Protein AF-A0A7Y3RNY9-F1 (afdb_monomer_lite)

Sequence (343 aa):
MSTFWEVREAIAECISQFRFVEAELSAKTRSRLFGALDALRDANSAVRAYPDAITNAPSSGVLACYGFLQALYVMQDAVKCLSESLGVKFDPHANPDTAILRSARNVSVGHPALSFRHVDGRKHDASGIILHDSITEEGFAVYVYSQVDGGQFDVSYETSIDNSERVLGYQLLRLYRELIRREKSHANRLIALDLRGKFEKGAGYLCEKLFCDLRDGSRTVQARLHLKMIREQIGGMVELSGKALKGALQRTEAISVIKATRQIEKMLMTPECQEIFWVACVGLRQEFKALVEHCVCIDRSARNFLSSDWARNRAKRRAFKELQTRPVVEIVTGVLRSDYHRA

Foldseek 3Di:
DALLVVLLVLQVVLCVPFQCNVQPADPVLSVLLVVLSVLLVVLLVLLVCLLVVCVVCVVCQQVSQLSNLVSLLSNQVSLVSLCVSLVHDDDLCVDPLSVLSVLLNCQAVHDQAPRWDQDPNDTWRKHWHWDSVQGDSQWTKIWMDTPPDTDIDTDGSVVSSVVSSLVSSVSSVVSSVSSLVSSLVLLVLLLVVPLLCLLVVFLVVLLVQLVVLLVPLVSLVVNLVSLVSNLVSLVVVCVSCCNRRVPQQPPVLSVQLNVLSVVLNVVSVDPPCSPVNVVSSVVSVVSSVVSSVSSVVSNVVSVCSVVVPPPPVPVSVVSVVVSVPPPPVVVVVVVVVVVVPPD

Radius of gyration: 30.27 Å; chains: 1; bounding box: 65×53×85 Å

Structure (mmCIF, N/CA/C/O backbone):
data_AF-A0A7Y3RNY9-F1
#
_entry.id   AF-A0A7Y3RNY9-F1
#
loop_
_atom_site.group_PDB
_atom_site.id
_atom_site.type_symbol
_atom_site.label_atom_id
_atom_site.label_alt_id
_atom_site.label_comp_id
_atom_site.label_asym_id
_atom_site.label_entity_id
_atom_site.label_seq_id
_atom_site.pdbx_PDB_ins_code
_atom_site.Cartn_x
_atom_site.Cartn_y
_atom_site.Cartn_z
_atom_site.occupancy
_atom_site.B_iso_or_equiv
_atom_site.auth_seq_id
_atom_site.auth_comp_id
_atom_site.auth_asym_id
_atom_site.auth_atom_id
_atom_site.pdbx_PDB_model_num
ATOM 1 N N . MET A 1 1 ? -7.587 4.780 -21.351 1.00 45.66 1 MET A N 1
ATOM 2 C CA . MET A 1 1 ? -6.635 4.851 -20.219 1.00 45.66 1 MET A CA 1
ATOM 3 C C . MET A 1 1 ? -6.260 3.433 -19.832 1.00 45.66 1 MET A C 1
ATOM 5 O O . MET A 1 1 ? -7.130 2.573 -19.905 1.00 45.66 1 MET A O 1
ATOM 9 N N . SER A 1 2 ? -4.988 3.158 -19.531 1.00 59.56 2 SER A N 1
ATOM 10 C CA . SER A 1 2 ? -4.537 1.788 -19.269 1.00 59.56 2 SER A CA 1
ATOM 11 C C . SER A 1 2 ? -5.102 1.261 -17.948 1.00 59.56 2 SER A C 1
ATOM 13 O O . SER A 1 2 ? -5.217 1.976 -16.951 1.00 59.56 2 SER A O 1
ATOM 15 N N . THR A 1 3 ? -5.439 -0.024 -17.936 1.00 76.31 3 THR A N 1
ATOM 16 C CA . THR A 1 3 ? -5.945 -0.758 -16.768 1.00 76.31 3 THR A CA 1
ATOM 17 C C . THR A 1 3 ? -4.971 -0.738 -15.583 1.00 76.31 3 THR A C 1
ATOM 19 O O . THR A 1 3 ? -5.381 -0.932 -14.443 1.00 76.31 3 THR A O 1
ATOM 22 N N . PHE A 1 4 ? -3.683 -0.480 -15.829 1.00 85.62 4 PHE A N 1
ATOM 23 C CA . PHE A 1 4 ? -2.669 -0.259 -14.798 1.00 85.62 4 PHE A CA 1
ATOM 24 C C . PHE A 1 4 ? -3.029 0.924 -13.885 1.00 85.62 4 PHE A C 1
ATOM 26 O O . PHE A 1 4 ? -3.018 0.793 -12.658 1.00 85.62 4 PHE A O 1
ATOM 33 N N . TRP A 1 5 ? -3.410 2.057 -14.482 1.00 86.88 5 TRP A N 1
ATOM 34 C CA . TRP A 1 5 ? -3.674 3.289 -13.743 1.00 86.88 5 TRP A CA 1
ATOM 35 C C . TRP A 1 5 ? -4.925 3.188 -12.875 1.00 86.88 5 TRP A C 1
ATOM 37 O O . TRP A 1 5 ? -4.913 3.537 -11.697 1.00 86.88 5 TRP A O 1
ATOM 47 N N . GLU A 1 6 ? -5.993 2.621 -13.429 1.00 84.44 6 GLU A N 1
ATOM 48 C CA . GLU A 1 6 ? -7.247 2.420 -12.703 1.00 84.44 6 GLU A CA 1
ATOM 49 C C . GLU A 1 6 ? -7.054 1.547 -11.456 1.00 84.44 6 GLU A C 1
ATOM 51 O O . GLU A 1 6 ? -7.664 1.791 -10.411 1.00 84.44 6 GLU A O 1
ATOM 56 N N . VAL A 1 7 ? -6.179 0.541 -11.544 1.00 86.56 7 VAL A N 1
ATOM 57 C CA . VAL A 1 7 ? -5.854 -0.330 -10.411 1.00 86.56 7 VAL A CA 1
ATOM 58 C C . VAL A 1 7 ? -4.992 0.405 -9.384 1.00 86.56 7 VAL A C 1
ATOM 60 O O . VAL A 1 7 ? -5.259 0.269 -8.189 1.00 86.56 7 VAL A O 1
ATOM 63 N N . ARG A 1 8 ? -4.009 1.213 -9.807 1.00 93.50 8 ARG A N 1
ATOM 64 C CA . ARG A 1 8 ? -3.224 2.060 -8.888 1.00 93.50 8 ARG A CA 1
ATOM 65 C C . ARG A 1 8 ? -4.131 3.004 -8.105 1.00 93.50 8 ARG A C 1
ATOM 67 O O . ARG A 1 8 ? -4.035 3.042 -6.879 1.00 93.50 8 ARG A O 1
ATOM 74 N N . GLU A 1 9 ? -5.027 3.721 -8.783 1.00 88.81 9 GLU A N 1
ATOM 75 C CA . GLU A 1 9 ? -5.971 4.640 -8.133 1.00 88.81 9 GLU A CA 1
ATOM 76 C C . GLU A 1 9 ? -6.907 3.900 -7.178 1.00 88.81 9 GLU A C 1
ATOM 78 O O . GLU A 1 9 ? -7.114 4.329 -6.045 1.00 88.81 9 GLU A O 1
ATOM 83 N N . ALA A 1 10 ? -7.406 2.728 -7.578 1.00 86.25 10 ALA A N 1
ATOM 84 C CA . ALA A 1 10 ? -8.223 1.901 -6.699 1.00 86.25 10 ALA A CA 1
ATOM 85 C C . ALA A 1 10 ? -7.471 1.463 -5.431 1.00 86.25 10 ALA A C 1
ATOM 87 O O . ALA A 1 10 ? -8.077 1.385 -4.363 1.00 86.25 10 ALA A O 1
ATOM 88 N N . ILE A 1 11 ? -6.173 1.171 -5.529 1.00 91.31 11 ILE A N 1
ATOM 89 C CA . ILE A 1 11 ? -5.328 0.844 -4.374 1.00 91.31 11 ILE A CA 1
ATOM 90 C C . ILE A 1 11 ? -5.130 2.069 -3.481 1.00 91.31 11 ILE A C 1
ATOM 92 O O . ILE A 1 11 ? -5.268 1.941 -2.266 1.00 91.31 11 ILE A O 1
ATOM 96 N N . ALA A 1 12 ? -4.841 3.238 -4.058 1.00 91.50 12 ALA A N 1
ATOM 97 C CA . ALA A 1 12 ? -4.674 4.482 -3.307 1.00 91.50 12 ALA A CA 1
ATOM 98 C C . ALA A 1 12 ? -5.952 4.857 -2.537 1.00 91.50 12 ALA A C 1
ATOM 100 O O . ALA A 1 12 ? -5.896 5.175 -1.348 1.00 91.50 12 ALA A O 1
ATOM 101 N N . GLU A 1 13 ? -7.110 4.729 -3.187 1.00 85.25 13 GLU A N 1
ATOM 102 C CA . GLU A 1 13 ? -8.429 4.903 -2.577 1.00 85.25 13 GLU A CA 1
ATOM 103 C C . GLU A 1 13 ? -8.666 3.901 -1.436 1.00 85.25 13 GLU A C 1
ATOM 105 O O . GLU A 1 13 ? -9.090 4.279 -0.347 1.00 85.25 13 GLU A O 1
ATOM 110 N N . CYS A 1 14 ? -8.340 2.621 -1.640 1.00 86.31 14 CYS A N 1
ATOM 111 C CA . CYS A 1 14 ? -8.473 1.619 -0.581 1.00 86.31 14 CYS A CA 1
ATOM 112 C C . CYS A 1 14 ? -7.565 1.929 0.608 1.00 86.31 14 CYS A C 1
ATOM 114 O O . CYS A 1 14 ? -8.001 1.834 1.748 1.00 86.31 14 CYS A O 1
ATOM 116 N N . ILE A 1 15 ? -6.309 2.306 0.365 1.00 89.12 15 ILE A N 1
ATOM 117 C CA . ILE A 1 15 ? -5.349 2.574 1.439 1.00 89.12 15 ILE A CA 1
ATOM 118 C C . ILE A 1 15 ? -5.775 3.780 2.284 1.00 89.12 15 ILE A C 1
ATOM 120 O O . ILE A 1 15 ? -5.576 3.757 3.496 1.00 89.12 15 ILE A O 1
ATOM 124 N N . SER A 1 16 ? -6.388 4.801 1.680 1.00 81.94 16 SER A N 1
ATOM 125 C CA . SER A 1 16 ? -6.877 5.970 2.419 1.00 81.94 16 SER A CA 1
ATOM 126 C C . SER A 1 16 ? -8.178 5.712 3.187 1.00 81.94 16 SER A C 1
ATOM 128 O O . SER A 1 16 ? -8.416 6.363 4.202 1.00 81.94 16 SER A O 1
ATOM 130 N N . GLN A 1 17 ? -9.010 4.767 2.737 1.00 79.06 17 GLN A N 1
ATOM 131 C CA . GLN A 1 17 ? -10.334 4.516 3.322 1.00 79.06 17 GLN A CA 1
ATOM 132 C C . GLN A 1 17 ? -10.403 3.288 4.244 1.00 79.06 17 GLN A C 1
ATOM 134 O O . GLN A 1 17 ? -11.277 3.222 5.111 1.00 79.06 17 GLN A O 1
ATOM 139 N N . PHE A 1 18 ? -9.543 2.285 4.052 1.00 82.25 18 PHE A N 1
ATOM 140 C CA . PHE A 1 18 ? -9.652 1.007 4.758 1.00 82.25 18 PHE A CA 1
ATOM 141 C C . PHE A 1 18 ? -9.209 1.118 6.207 1.00 82.25 18 PHE A C 1
ATOM 143 O O . PHE A 1 18 ? -8.114 1.578 6.531 1.00 82.25 18 PHE A O 1
ATOM 150 N N . ARG A 1 19 ? -10.066 0.627 7.101 1.00 80.12 19 ARG A N 1
ATOM 151 C CA . ARG A 1 19 ? -9.884 0.773 8.546 1.00 80.12 19 ARG A CA 1
ATOM 152 C C . ARG A 1 19 ? -8.718 -0.061 9.044 1.00 80.12 19 ARG A C 1
ATOM 154 O O . ARG A 1 19 ? -7.999 0.377 9.944 1.00 80.12 19 ARG A O 1
ATOM 161 N N . PHE A 1 20 ? -8.487 -1.224 8.430 1.00 86.00 20 PHE A N 1
ATOM 162 C CA . PHE A 1 20 ? -7.371 -2.079 8.817 1.00 86.00 20 PHE A CA 1
ATOM 163 C C . PHE A 1 20 ? -6.016 -1.383 8.605 1.00 86.00 20 PHE A C 1
ATOM 165 O O . PHE A 1 20 ? -5.071 -1.669 9.339 1.00 86.00 20 PHE A O 1
ATOM 172 N N . VAL A 1 21 ? -5.902 -0.466 7.634 1.00 86.69 21 VAL A N 1
ATOM 173 C CA . VAL A 1 21 ? -4.645 0.241 7.346 1.00 86.69 21 VAL A CA 1
ATOM 174 C C . VAL A 1 21 ? -4.214 1.054 8.561 1.00 86.69 21 VAL A C 1
ATOM 176 O O . VAL A 1 21 ? -3.073 0.933 8.997 1.00 86.69 21 VAL A O 1
ATOM 179 N N . GLU A 1 22 ? -5.130 1.816 9.157 1.00 83.69 22 GLU A N 1
ATOM 180 C CA . GLU A 1 22 ? -4.845 2.592 10.366 1.00 83.69 22 GLU A CA 1
ATOM 181 C C . GLU A 1 22 ? -4.724 1.705 11.609 1.00 83.69 22 GLU A C 1
ATOM 183 O O . GLU A 1 22 ? -3.861 1.916 12.462 1.00 83.69 22 GLU A O 1
ATOM 188 N N . ALA A 1 23 ? -5.600 0.705 11.722 1.00 79.62 23 ALA A N 1
ATOM 189 C CA . ALA A 1 23 ? -5.718 -0.097 12.931 1.00 79.62 23 ALA A CA 1
ATOM 190 C C . ALA A 1 23 ? -4.594 -1.133 13.093 1.00 79.62 23 ALA A C 1
ATOM 192 O O . ALA A 1 23 ? -4.194 -1.421 14.223 1.00 79.62 23 ALA A O 1
ATOM 193 N N . GLU A 1 24 ? -4.101 -1.711 11.996 1.00 85.50 24 GLU A N 1
ATOM 194 C CA . GLU A 1 24 ? -3.233 -2.895 12.029 1.00 85.50 24 GLU A CA 1
ATOM 195 C C . GLU A 1 24 ? -1.839 -2.649 11.449 1.00 85.50 24 GLU A C 1
ATOM 197 O O . GLU A 1 24 ? -0.893 -3.339 11.837 1.00 85.50 24 GLU A O 1
ATOM 202 N N . LEU A 1 25 ? -1.665 -1.672 10.552 1.00 89.31 25 LEU A N 1
ATOM 203 C CA . LEU A 1 25 ? -0.349 -1.397 9.977 1.00 89.31 25 LEU A CA 1
ATOM 204 C C . LEU A 1 25 ? 0.459 -0.425 10.840 1.00 89.31 25 LEU A C 1
ATOM 206 O O . LEU A 1 25 ? -0.027 0.590 11.343 1.00 89.31 25 LEU A O 1
ATOM 210 N N . SER A 1 26 ? 1.754 -0.716 10.974 1.00 91.44 26 SER A N 1
ATOM 211 C CA . SER A 1 26 ? 2.687 0.193 11.643 1.00 91.44 26 SER A CA 1
ATOM 212 C C . SER A 1 26 ? 2.785 1.526 10.891 1.00 91.44 26 SER A C 1
ATOM 214 O O . SER A 1 26 ? 2.624 1.567 9.670 1.00 91.44 26 SER A O 1
ATOM 216 N N . ALA A 1 27 ? 3.116 2.615 11.596 1.00 89.69 27 ALA A N 1
ATOM 217 C CA . ALA A 1 27 ? 3.355 3.916 10.962 1.00 89.69 27 ALA A CA 1
ATOM 218 C C . ALA A 1 27 ? 4.410 3.818 9.844 1.00 89.69 27 ALA A C 1
ATOM 220 O O . ALA A 1 27 ? 4.183 4.296 8.738 1.00 89.69 27 ALA A O 1
ATOM 221 N N . LYS A 1 28 ? 5.505 3.081 10.087 1.00 94.75 28 LYS A N 1
ATOM 222 C CA . LYS A 1 28 ? 6.548 2.802 9.086 1.00 94.75 28 LYS A CA 1
ATOM 223 C C . LYS A 1 28 ? 5.989 2.114 7.836 1.00 94.75 28 LYS A C 1
ATOM 225 O O . LYS A 1 28 ? 6.335 2.497 6.722 1.00 94.75 28 LYS A O 1
ATOM 230 N N . THR A 1 29 ? 5.143 1.097 8.006 1.00 95.19 29 THR A N 1
ATOM 231 C CA . THR A 1 29 ? 4.508 0.385 6.884 1.00 95.19 29 THR A CA 1
ATOM 232 C C . THR A 1 29 ? 3.572 1.308 6.106 1.00 95.19 29 THR A C 1
ATOM 234 O O . THR A 1 29 ? 3.607 1.305 4.881 1.00 95.19 29 THR A O 1
ATOM 237 N N . ARG A 1 30 ? 2.781 2.139 6.794 1.00 94.44 30 ARG A N 1
ATOM 238 C CA . ARG A 1 30 ? 1.898 3.119 6.144 1.00 94.44 30 ARG A CA 1
ATOM 239 C C . ARG A 1 30 ? 2.684 4.135 5.320 1.00 94.44 30 ARG A C 1
ATOM 241 O O . ARG A 1 30 ? 2.388 4.301 4.143 1.00 94.44 30 ARG A O 1
ATOM 248 N N . SER A 1 31 ? 3.728 4.745 5.887 1.00 95.19 31 SER A N 1
ATOM 249 C CA . SER A 1 31 ? 4.585 5.689 5.153 1.00 95.19 31 SER A CA 1
ATOM 250 C C . SER A 1 31 ? 5.205 5.057 3.906 1.00 95.19 31 SER A C 1
ATOM 252 O O . SER A 1 31 ? 5.265 5.699 2.863 1.00 95.19 31 SER A O 1
ATOM 254 N N . ARG A 1 32 ? 5.611 3.782 3.986 1.00 96.62 32 ARG A N 1
ATOM 255 C CA . ARG A 1 32 ? 6.102 3.026 2.825 1.00 96.62 32 ARG A CA 1
ATOM 256 C C . ARG A 1 32 ? 5.038 2.838 1.747 1.00 96.62 32 ARG A C 1
ATOM 258 O O . ARG A 1 32 ? 5.357 3.010 0.578 1.00 96.62 32 ARG A O 1
ATOM 265 N N . LEU A 1 33 ? 3.800 2.514 2.124 1.00 96.19 33 LEU A N 1
ATOM 266 C CA . LEU A 1 33 ? 2.696 2.362 1.174 1.00 96.19 33 LEU A CA 1
ATOM 267 C C . LEU A 1 33 ? 2.398 3.668 0.429 1.00 96.19 33 LEU A C 1
ATOM 269 O O . LEU A 1 33 ? 2.340 3.659 -0.799 1.00 96.19 33 LEU A O 1
ATOM 273 N N . PHE A 1 34 ? 2.252 4.781 1.156 1.00 95.75 34 PHE A N 1
ATOM 274 C CA . PHE A 1 34 ? 1.992 6.089 0.547 1.00 95.75 34 PHE A CA 1
ATOM 275 C C . PHE A 1 34 ? 3.156 6.541 -0.338 1.00 95.75 34 PHE A C 1
ATOM 277 O O . PHE A 1 34 ? 2.952 6.821 -1.515 1.00 95.75 34 PHE A O 1
ATOM 284 N N . GLY A 1 35 ? 4.387 6.493 0.182 1.00 97.31 35 GLY A N 1
ATOM 285 C CA . GLY A 1 35 ? 5.570 6.888 -0.584 1.00 97.31 35 GLY A CA 1
ATOM 286 C C . GLY A 1 35 ? 5.779 6.045 -1.844 1.00 97.31 35 GLY A C 1
ATOM 287 O O . GLY A 1 35 ? 6.139 6.580 -2.887 1.00 97.31 35 GLY A O 1
ATOM 288 N N . ALA A 1 36 ? 5.503 4.739 -1.791 1.00 98.06 36 ALA A N 1
ATOM 289 C CA . ALA A 1 36 ? 5.585 3.883 -2.971 1.00 98.06 36 ALA A CA 1
ATOM 290 C C . ALA A 1 36 ? 4.483 4.192 -3.998 1.00 98.06 36 ALA A C 1
ATOM 292 O O . ALA A 1 36 ? 4.750 4.180 -5.196 1.00 98.06 36 ALA A O 1
ATOM 293 N N . LEU A 1 37 ? 3.258 4.497 -3.561 1.00 97.00 37 LEU A N 1
ATOM 294 C CA . LEU A 1 37 ? 2.189 4.911 -4.470 1.00 97.00 37 LEU A CA 1
ATOM 295 C C . LEU A 1 37 ? 2.501 6.233 -5.173 1.00 97.00 37 LEU A C 1
ATOM 297 O O . LEU A 1 37 ? 2.172 6.366 -6.354 1.00 97.00 37 LEU A O 1
ATOM 301 N N . ASP A 1 38 ? 3.082 7.199 -4.466 1.00 97.25 38 ASP A N 1
ATOM 302 C CA . ASP A 1 38 ? 3.469 8.491 -5.036 1.00 97.25 38 ASP A CA 1
ATOM 303 C C . ASP A 1 38 ? 4.637 8.328 -6.009 1.00 97.25 38 ASP A C 1
ATOM 305 O O . ASP A 1 38 ? 4.522 8.731 -7.163 1.00 97.25 38 ASP A O 1
ATOM 309 N N . ALA A 1 39 ? 5.688 7.603 -5.610 1.00 98.00 39 ALA A N 1
ATOM 310 C CA . ALA A 1 39 ? 6.809 7.287 -6.494 1.00 98.00 39 ALA A CA 1
ATOM 311 C C . ALA A 1 39 ? 6.351 6.576 -7.778 1.00 98.00 39 ALA A C 1
ATOM 313 O O . ALA A 1 39 ? 6.837 6.885 -8.863 1.00 98.00 39 ALA A O 1
ATOM 314 N N . LEU A 1 40 ? 5.387 5.653 -7.674 1.00 97.19 40 LEU A N 1
ATOM 315 C CA . LEU A 1 40 ? 4.824 4.962 -8.831 1.00 97.19 40 LEU A CA 1
ATOM 316 C C . LEU A 1 40 ? 4.076 5.915 -9.772 1.00 97.19 40 LEU A C 1
ATOM 318 O O . LEU A 1 40 ? 4.208 5.784 -10.986 1.00 97.19 40 LEU A O 1
ATOM 322 N N . ARG A 1 41 ? 3.300 6.865 -9.229 1.00 96.12 41 ARG A N 1
ATOM 323 C CA . ARG A 1 41 ? 2.607 7.887 -10.029 1.00 96.12 41 ARG A CA 1
ATOM 324 C C . ARG A 1 41 ? 3.610 8.772 -10.754 1.00 96.12 41 ARG A C 1
ATOM 326 O O . ARG A 1 41 ? 3.490 8.956 -11.963 1.00 96.12 41 ARG A O 1
ATOM 333 N N . ASP A 1 42 ? 4.571 9.311 -10.017 1.00 96.50 42 ASP A N 1
ATOM 334 C CA . ASP A 1 42 ? 5.487 10.321 -10.535 1.00 96.50 42 ASP A CA 1
ATOM 335 C C . ASP A 1 42 ? 6.421 9.703 -11.587 1.00 96.50 42 ASP A C 1
ATOM 337 O O . ASP A 1 42 ? 6.600 10.262 -12.669 1.00 96.50 42 ASP A O 1
ATOM 341 N N . ALA A 1 43 ? 6.918 8.485 -11.340 1.00 96.69 43 ALA A N 1
ATOM 342 C CA . ALA A 1 43 ? 7.717 7.744 -12.312 1.00 96.69 43 ALA A CA 1
ATOM 343 C C . ALA A 1 43 ? 6.914 7.358 -13.565 1.00 96.69 43 ALA A C 1
ATOM 345 O O . ALA A 1 43 ? 7.427 7.474 -14.675 1.00 96.69 43 ALA A O 1
ATOM 346 N N . ASN A 1 44 ? 5.644 6.961 -13.416 1.00 94.75 44 ASN A N 1
ATOM 347 C CA . ASN A 1 44 ? 4.777 6.673 -14.561 1.00 94.75 44 ASN A CA 1
ATOM 348 C C . ASN A 1 44 ? 4.514 7.924 -15.418 1.00 94.75 44 ASN A C 1
ATOM 350 O O . ASN A 1 44 ? 4.507 7.862 -16.646 1.00 94.75 44 ASN A O 1
ATOM 354 N N . SER A 1 45 ? 4.309 9.074 -14.771 1.00 93.56 45 SER A N 1
ATOM 355 C CA . SER A 1 45 ? 4.185 10.358 -15.463 1.00 93.56 45 SER A CA 1
ATOM 356 C C . SER A 1 45 ? 5.463 10.689 -16.235 1.00 93.56 45 SER A C 1
ATOM 358 O O . SER A 1 45 ? 5.389 11.110 -17.387 1.00 93.56 45 SER A O 1
ATOM 360 N N . ALA A 1 46 ? 6.630 10.452 -15.628 1.00 93.44 46 ALA A N 1
ATOM 361 C CA . ALA A 1 46 ? 7.923 10.703 -16.255 1.00 93.44 46 ALA A CA 1
ATOM 362 C C . ALA A 1 46 ? 8.170 9.823 -17.493 1.00 93.44 46 ALA A C 1
ATOM 364 O O . ALA A 1 46 ? 8.584 10.350 -18.522 1.00 93.44 46 ALA A O 1
ATOM 365 N N . VAL A 1 47 ? 7.879 8.513 -17.445 1.00 93.56 47 VAL A N 1
ATOM 366 C CA . VAL A 1 47 ? 8.071 7.637 -18.624 1.00 93.56 47 VAL A CA 1
ATOM 367 C C . VAL A 1 47 ? 7.130 7.991 -19.774 1.00 93.56 47 VAL A C 1
ATOM 369 O O . VAL A 1 47 ? 7.512 7.855 -20.928 1.00 93.56 47 VAL A O 1
ATOM 372 N N . ARG A 1 48 ? 5.913 8.471 -19.484 1.00 91.25 48 ARG A N 1
ATOM 373 C CA . ARG A 1 48 ? 4.930 8.831 -20.519 1.00 91.25 48 ARG A CA 1
ATOM 374 C C . ARG A 1 48 ? 5.188 10.189 -21.162 1.00 91.25 48 ARG A C 1
ATOM 376 O O . ARG A 1 48 ? 4.851 10.356 -22.324 1.00 91.25 48 ARG A O 1
ATOM 383 N N . ALA A 1 49 ? 5.798 11.126 -20.439 1.00 89.88 49 ALA A N 1
ATOM 384 C CA . ALA A 1 49 ? 6.231 12.414 -20.991 1.00 89.88 49 ALA A CA 1
ATOM 385 C C . ALA A 1 49 ? 7.493 12.298 -21.865 1.00 89.88 49 ALA A C 1
ATOM 387 O O . ALA A 1 49 ? 7.949 13.276 -22.452 1.00 89.88 49 ALA A O 1
ATOM 388 N N . TYR A 1 50 ? 8.092 11.109 -21.907 1.00 85.25 50 TYR A N 1
ATOM 389 C CA . TYR A 1 50 ? 9.400 10.901 -22.490 1.00 85.25 50 TYR A CA 1
ATOM 390 C C . TYR A 1 50 ? 9.474 11.102 -24.015 1.00 85.25 50 TYR A C 1
ATOM 392 O O . TYR A 1 50 ? 10.390 11.803 -24.450 1.00 85.25 50 TYR A O 1
ATOM 400 N N . PRO A 1 51 ? 8.547 10.556 -24.832 1.00 80.50 51 PRO A N 1
ATOM 401 C CA . PRO A 1 51 ? 8.587 10.756 -26.283 1.00 80.50 51 PRO A CA 1
ATOM 402 C C . PRO A 1 51 ? 8.561 12.241 -26.665 1.00 80.50 51 PRO A C 1
ATOM 404 O O . PRO A 1 51 ? 9.321 12.681 -27.516 1.00 80.50 51 PRO A O 1
ATOM 407 N N . ASP A 1 52 ? 7.789 13.058 -25.947 1.00 82.56 52 ASP A N 1
ATOM 408 C CA . ASP A 1 52 ? 7.752 14.502 -26.191 1.00 82.56 52 ASP A CA 1
ATOM 409 C C . ASP A 1 52 ? 9.066 15.193 -25.782 1.00 82.56 52 ASP A C 1
ATOM 411 O O . ASP A 1 52 ? 9.487 16.180 -26.391 1.00 82.56 52 ASP A O 1
ATOM 415 N N . ALA A 1 53 ? 9.738 14.698 -24.740 1.00 80.06 53 ALA A N 1
ATOM 416 C CA . ALA A 1 53 ? 10.980 15.284 -24.244 1.00 80.06 53 ALA A CA 1
ATOM 417 C C . ALA A 1 53 ? 12.154 15.096 -25.221 1.00 80.06 53 ALA A C 1
ATOM 419 O O . ALA A 1 53 ? 12.968 16.013 -25.362 1.00 80.06 53 ALA A O 1
ATOM 420 N N . ILE A 1 54 ? 12.238 13.947 -25.910 1.00 81.56 54 ILE A N 1
ATOM 421 C CA . ILE A 1 54 ? 13.326 13.676 -26.864 1.00 81.56 54 ILE A CA 1
ATOM 422 C C . ILE A 1 54 ? 13.220 14.566 -28.110 1.00 81.56 54 ILE A C 1
ATOM 424 O O . ILE A 1 54 ? 14.225 15.131 -28.542 1.00 81.56 54 ILE A O 1
ATOM 428 N N . THR A 1 55 ? 12.004 14.770 -28.627 1.00 77.62 55 THR A N 1
ATOM 429 C CA . THR A 1 55 ? 11.747 15.603 -29.811 1.00 77.62 55 THR A CA 1
ATOM 430 C C . THR A 1 55 ? 12.037 17.084 -29.540 1.00 77.62 55 THR A C 1
ATOM 432 O O . THR A 1 55 ? 12.583 17.782 -30.393 1.00 77.62 55 THR A O 1
ATOM 435 N N . ASN A 1 56 ? 11.724 17.578 -28.337 1.00 78.06 56 ASN A N 1
ATOM 436 C CA . ASN A 1 56 ? 11.851 19.002 -28.007 1.00 78.06 56 ASN A CA 1
ATOM 437 C C . ASN A 1 56 ? 13.262 19.437 -27.566 1.00 78.06 56 ASN A C 1
ATOM 439 O O . ASN A 1 56 ? 13.569 20.629 -27.607 1.00 78.06 56 ASN A O 1
ATOM 443 N N . ALA A 1 57 ? 14.125 18.511 -27.136 1.00 76.62 57 ALA A N 1
ATOM 444 C CA . ALA A 1 57 ? 15.481 18.829 -26.678 1.00 76.62 57 ALA A CA 1
ATOM 445 C C . ALA A 1 57 ? 16.520 17.775 -27.123 1.00 76.62 57 ALA A C 1
ATOM 447 O O . ALA A 1 57 ? 17.088 17.076 -26.276 1.00 76.62 57 ALA A O 1
ATOM 448 N N . PRO A 1 58 ? 16.847 17.688 -28.429 1.00 70.38 58 PRO A N 1
ATOM 449 C CA . PRO A 1 58 ? 17.698 16.623 -28.978 1.00 70.38 58 PRO A CA 1
ATOM 450 C C . PRO A 1 58 ? 19.094 16.552 -28.342 1.00 70.38 58 PRO A C 1
ATOM 452 O O . PRO A 1 58 ? 19.634 15.470 -28.120 1.00 70.38 58 PRO A O 1
ATOM 455 N N . SER A 1 59 ? 19.666 17.703 -27.967 1.00 74.06 59 SER A N 1
ATOM 456 C CA . SER A 1 59 ? 20.970 17.796 -27.290 1.00 74.06 59 SER A CA 1
ATOM 457 C C . SER A 1 59 ? 20.984 17.197 -25.877 1.00 74.06 59 SER A C 1
ATOM 459 O O . SER A 1 59 ? 22.053 16.988 -25.308 1.00 74.06 59 SER A O 1
ATOM 461 N N . SER A 1 60 ? 19.811 16.905 -25.308 1.00 80.00 60 SER A N 1
ATOM 462 C CA . SER A 1 60 ? 19.643 16.255 -24.003 1.00 80.00 60 SER A CA 1
ATOM 463 C C . SER A 1 60 ? 19.255 14.777 -24.122 1.00 80.00 60 SER A C 1
ATOM 465 O O . SER A 1 60 ? 18.929 14.155 -23.110 1.00 80.00 60 SER A O 1
ATOM 467 N N . GLY A 1 61 ? 19.309 14.194 -25.328 1.00 83.88 61 GLY A N 1
ATOM 468 C CA . GLY A 1 61 ? 18.783 12.856 -25.609 1.00 83.88 61 GLY A CA 1
ATOM 469 C C . GLY A 1 61 ? 19.360 11.748 -24.722 1.00 83.88 61 GLY A C 1
ATOM 470 O O . GLY A 1 61 ? 18.620 10.898 -24.235 1.00 83.88 61 GLY A O 1
ATOM 471 N N . VAL A 1 62 ? 20.664 11.780 -24.424 1.00 87.69 62 VAL A N 1
ATOM 472 C CA . VAL A 1 62 ? 21.303 10.773 -23.550 1.00 87.69 62 VAL A CA 1
ATOM 473 C C . VAL A 1 62 ? 20.816 10.890 -22.100 1.00 87.69 62 VAL A C 1
ATOM 475 O O . VAL A 1 62 ? 20.470 9.885 -21.478 1.00 87.69 62 VAL A O 1
ATOM 478 N N . LEU A 1 63 ? 20.754 12.114 -21.559 1.00 88.69 63 LEU A N 1
ATOM 479 C CA . LEU A 1 63 ? 20.245 12.367 -20.204 1.00 88.69 63 LEU A CA 1
ATOM 480 C C . LEU A 1 63 ? 18.790 11.921 -20.085 1.00 88.69 63 LEU A C 1
ATOM 482 O O . LEU A 1 63 ? 18.395 11.309 -19.091 1.00 88.69 63 LEU A O 1
ATOM 486 N N . ALA A 1 64 ? 18.012 12.209 -21.122 1.00 89.88 64 ALA A N 1
ATOM 487 C CA . ALA A 1 64 ? 16.653 11.752 -21.236 1.00 89.88 64 ALA A CA 1
ATOM 488 C C . ALA A 1 64 ? 16.628 10.202 -21.161 1.00 89.88 64 ALA A C 1
ATOM 490 O O . ALA A 1 64 ? 15.947 9.656 -20.289 1.00 89.88 64 ALA A O 1
ATOM 491 N N . CYS A 1 65 ? 17.437 9.479 -21.944 1.00 91.25 65 CYS A N 1
ATOM 492 C CA . CYS A 1 65 ? 17.379 8.011 -21.965 1.00 91.25 65 CYS A CA 1
ATOM 493 C C . CYS A 1 65 ? 17.720 7.406 -20.592 1.00 91.25 65 CYS A C 1
ATOM 495 O O . CYS A 1 65 ? 17.083 6.445 -20.147 1.00 91.25 65 CYS A O 1
ATOM 497 N N . TYR A 1 66 ? 18.661 8.016 -19.865 1.00 91.12 66 TYR A N 1
ATOM 498 C CA . TYR A 1 66 ? 18.937 7.662 -18.472 1.00 91.12 66 TYR A CA 1
ATOM 499 C C . TYR A 1 66 ? 17.737 7.902 -17.553 1.00 91.12 66 TYR A C 1
ATOM 501 O O . TYR A 1 66 ? 17.406 7.037 -16.739 1.00 91.12 66 TYR A O 1
ATOM 509 N N . GLY A 1 67 ? 17.059 9.042 -17.696 1.00 92.69 67 GLY A N 1
ATOM 510 C CA . GLY A 1 67 ? 15.828 9.353 -16.973 1.00 92.69 67 GLY A CA 1
ATOM 511 C C . GLY A 1 67 ? 14.712 8.340 -17.242 1.00 92.69 67 GLY A C 1
ATOM 512 O O . GLY A 1 67 ? 14.072 7.878 -16.298 1.00 92.69 67 GLY A O 1
ATOM 513 N N . PHE A 1 68 ? 14.532 7.926 -18.498 1.00 94.44 68 PHE A N 1
ATOM 514 C CA . PHE A 1 68 ? 13.553 6.912 -18.895 1.00 94.44 68 PHE A CA 1
ATOM 515 C C . PHE A 1 68 ? 13.803 5.566 -18.202 1.00 94.44 68 PHE A C 1
ATOM 517 O O . PHE A 1 68 ? 12.921 5.033 -17.522 1.00 94.44 68 PHE A O 1
ATOM 524 N N . LEU A 1 69 ? 15.031 5.044 -18.301 1.00 94.25 69 LEU A N 1
ATOM 525 C CA . LEU A 1 69 ? 15.426 3.795 -17.640 1.00 94.25 69 LEU A CA 1
ATOM 526 C C . LEU A 1 69 ? 15.296 3.889 -16.117 1.00 94.25 69 LEU A C 1
ATOM 528 O O . LEU A 1 69 ? 14.837 2.946 -15.466 1.00 94.25 69 LEU A O 1
ATOM 532 N N . GLN A 1 70 ? 15.676 5.030 -15.539 1.00 94.88 70 GLN A N 1
ATOM 533 C CA . GLN A 1 70 ? 15.553 5.272 -14.107 1.00 94.88 70 GLN A CA 1
ATOM 534 C C . GLN A 1 70 ? 14.087 5.289 -13.659 1.00 94.88 70 GLN A C 1
ATOM 536 O O . GLN A 1 70 ? 13.768 4.705 -12.624 1.00 94.88 70 GLN A O 1
ATOM 541 N N . ALA A 1 71 ? 13.189 5.913 -14.419 1.00 96.38 71 ALA A N 1
ATOM 542 C CA . ALA A 1 71 ? 11.773 5.976 -14.083 1.00 96.38 71 ALA A CA 1
ATOM 543 C C . ALA A 1 71 ? 11.106 4.590 -14.162 1.00 96.38 71 ALA A C 1
ATOM 545 O O . ALA A 1 71 ? 10.440 4.185 -13.208 1.00 96.38 71 ALA A O 1
ATOM 546 N N . LEU A 1 72 ? 11.382 3.795 -15.205 1.00 96.19 72 LEU A N 1
ATOM 547 C CA . LEU A 1 72 ? 10.928 2.397 -15.281 1.00 96.19 72 LEU A CA 1
ATOM 548 C C . LEU A 1 72 ? 11.424 1.567 -14.088 1.00 96.19 72 LEU A C 1
ATOM 550 O O . LEU A 1 72 ? 10.663 0.810 -13.482 1.00 96.19 72 LEU A O 1
ATOM 554 N N . TYR A 1 73 ? 12.690 1.736 -13.708 1.00 95.56 73 TYR A N 1
ATOM 555 C CA . TYR A 1 73 ? 13.267 1.070 -12.543 1.00 95.56 73 TYR A CA 1
ATOM 556 C C . TYR A 1 73 ? 12.554 1.471 -11.238 1.00 95.56 73 TYR A C 1
ATOM 558 O O . TYR A 1 73 ? 12.220 0.606 -10.424 1.00 95.56 73 TYR A O 1
ATOM 566 N N . VAL A 1 74 ? 12.263 2.764 -11.048 1.00 97.38 74 VAL A N 1
ATOM 567 C CA . VAL A 1 74 ? 11.523 3.273 -9.880 1.00 97.38 74 VAL A CA 1
ATOM 568 C C . VAL A 1 74 ? 10.103 2.710 -9.828 1.00 97.38 74 VAL A C 1
ATOM 570 O O . VAL A 1 74 ? 9.660 2.323 -8.747 1.00 97.38 74 VAL A O 1
ATOM 573 N N . MET A 1 75 ? 9.406 2.583 -10.963 1.00 97.44 75 MET A N 1
ATOM 574 C CA . MET A 1 75 ? 8.082 1.945 -11.001 1.00 97.44 75 MET A CA 1
ATOM 575 C C . MET A 1 75 ? 8.135 0.507 -10.458 1.00 97.44 75 MET A C 1
ATOM 577 O O . MET A 1 75 ? 7.287 0.107 -9.656 1.00 97.44 75 MET A O 1
ATOM 581 N N . GLN A 1 76 ? 9.153 -0.268 -10.844 1.00 97.31 76 GLN A N 1
ATOM 582 C CA . GLN A 1 76 ? 9.329 -1.642 -10.368 1.00 97.31 76 GLN A CA 1
ATOM 583 C C . GLN A 1 76 ? 9.624 -1.703 -8.861 1.00 97.31 76 GLN A C 1
ATOM 585 O O . GLN A 1 76 ? 9.006 -2.492 -8.140 1.00 97.31 76 GLN A O 1
ATOM 590 N N . ASP A 1 77 ? 10.534 -0.858 -8.371 1.00 97.50 77 ASP A N 1
ATOM 591 C CA . ASP A 1 77 ? 10.902 -0.804 -6.952 1.00 97.50 77 ASP A CA 1
ATOM 592 C C . ASP A 1 77 ? 9.734 -0.314 -6.079 1.00 97.50 77 ASP A C 1
ATOM 594 O O . ASP A 1 77 ? 9.521 -0.827 -4.977 1.00 97.50 77 ASP A O 1
ATOM 598 N N . ALA A 1 78 ? 8.914 0.610 -6.583 1.00 98.31 78 ALA A N 1
ATOM 599 C CA . ALA A 1 78 ? 7.694 1.047 -5.917 1.00 98.31 78 ALA A CA 1
ATOM 600 C C . ALA A 1 78 ? 6.698 -0.113 -5.745 1.00 98.31 78 ALA A C 1
ATOM 602 O O . ALA A 1 78 ? 6.223 -0.370 -4.636 1.00 98.31 78 ALA A O 1
ATOM 603 N N . VAL A 1 79 ? 6.432 -0.888 -6.801 1.00 98.06 79 VAL A N 1
ATOM 604 C CA . VAL A 1 79 ? 5.544 -2.064 -6.722 1.00 98.06 79 VAL A CA 1
ATOM 605 C C . VAL A 1 79 ? 6.122 -3.158 -5.821 1.00 98.06 79 VAL A C 1
ATOM 607 O O . VAL A 1 79 ? 5.371 -3.817 -5.091 1.00 98.06 79 VAL A O 1
ATOM 610 N N . LYS A 1 80 ? 7.448 -3.327 -5.796 1.00 97.88 80 LYS A N 1
ATOM 611 C CA . LYS A 1 80 ? 8.133 -4.205 -4.838 1.00 97.88 80 LYS A CA 1
ATOM 612 C C . LYS A 1 80 ? 7.936 -3.741 -3.400 1.00 97.88 80 LYS A C 1
ATOM 614 O O . LYS A 1 80 ? 7.523 -4.547 -2.571 1.00 97.88 80 LYS A O 1
ATOM 619 N N . CYS A 1 81 ? 8.114 -2.454 -3.118 1.00 98.00 81 CYS A N 1
ATOM 620 C CA . CYS A 1 81 ? 7.883 -1.880 -1.794 1.00 98.00 81 CYS A CA 1
ATOM 621 C C . CYS A 1 81 ? 6.425 -2.065 -1.330 1.00 98.00 81 CYS A C 1
ATOM 623 O O . CYS A 1 81 ? 6.184 -2.456 -0.183 1.00 98.00 81 CYS A O 1
ATOM 625 N N . LEU A 1 82 ? 5.445 -1.857 -2.222 1.00 97.81 82 LEU A N 1
ATOM 626 C CA . LEU A 1 82 ? 4.031 -2.149 -1.943 1.00 97.81 82 LEU A CA 1
ATOM 627 C C . LEU A 1 82 ? 3.818 -3.632 -1.615 1.00 97.81 82 LEU A C 1
ATOM 629 O O . LEU A 1 82 ? 3.127 -3.970 -0.653 1.00 97.81 82 LEU A O 1
ATOM 633 N N . SER A 1 83 ? 4.444 -4.511 -2.396 1.00 97.88 83 SER A N 1
ATOM 634 C CA . SER A 1 83 ? 4.352 -5.961 -2.235 1.00 97.88 83 SER A CA 1
ATOM 635 C C . SER A 1 83 ? 4.930 -6.431 -0.905 1.00 97.88 83 SER A C 1
ATOM 637 O O . SER A 1 83 ? 4.237 -7.111 -0.150 1.00 97.88 83 SER A O 1
ATOM 639 N N . GLU A 1 84 ? 6.129 -5.983 -0.546 1.00 97.25 84 GLU A N 1
ATOM 640 C CA . GLU A 1 84 ? 6.756 -6.268 0.747 1.00 97.25 84 GLU A CA 1
ATOM 641 C C . GLU A 1 84 ? 5.931 -5.724 1.920 1.00 97.25 84 GLU A C 1
ATOM 643 O O . GLU A 1 84 ? 5.712 -6.428 2.906 1.00 97.25 84 GLU A O 1
ATOM 648 N N . SER A 1 85 ? 5.404 -4.501 1.798 1.00 96.50 85 SER A N 1
ATOM 649 C CA . SER A 1 85 ? 4.583 -3.863 2.839 1.00 96.50 85 SER A CA 1
ATOM 650 C C . SER A 1 85 ? 3.283 -4.623 3.116 1.00 96.50 85 SER A C 1
ATOM 652 O O . SER A 1 85 ? 2.788 -4.620 4.246 1.00 96.50 85 SER A O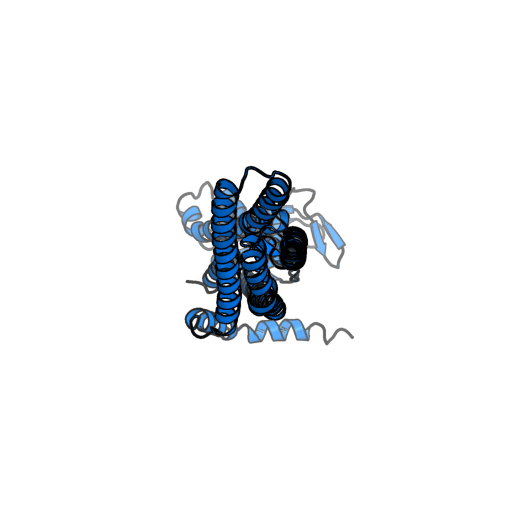 1
ATOM 654 N N . LEU A 1 86 ? 2.744 -5.307 2.104 1.00 95.31 86 LEU A N 1
ATOM 655 C CA . LEU A 1 86 ? 1.565 -6.163 2.214 1.00 95.31 86 LEU A CA 1
ATOM 656 C C . LEU A 1 86 ? 1.915 -7.654 2.313 1.00 95.31 86 LEU A C 1
ATOM 658 O O . LEU A 1 86 ? 1.006 -8.476 2.334 1.00 95.31 86 LEU A O 1
ATOM 662 N N . GLY A 1 87 ? 3.188 -8.044 2.414 1.00 95.75 87 GLY A N 1
ATOM 663 C CA . GLY A 1 87 ? 3.591 -9.454 2.487 1.00 95.75 87 GLY A CA 1
ATOM 664 C C . GLY A 1 87 ? 3.191 -10.289 1.262 1.00 95.75 87 GLY A C 1
ATOM 665 O O . GLY A 1 87 ? 3.009 -11.501 1.369 1.00 95.75 87 GLY A O 1
ATOM 666 N N . VAL A 1 88 ? 3.022 -9.656 0.102 1.00 96.44 88 VAL A N 1
ATOM 667 C CA . VAL A 1 88 ? 2.764 -10.324 -1.176 1.00 96.44 88 VAL A CA 1
ATOM 668 C C . VAL A 1 88 ? 4.100 -10.513 -1.886 1.00 96.44 88 VAL A C 1
ATOM 670 O O . VAL A 1 88 ? 4.879 -9.577 -2.010 1.00 96.44 88 VAL A O 1
ATOM 673 N N . LYS A 1 89 ? 4.388 -11.721 -2.377 1.00 95.56 89 LYS A N 1
ATOM 674 C CA . LYS A 1 89 ? 5.635 -11.978 -3.111 1.00 95.56 89 LYS A CA 1
ATOM 675 C C . LYS A 1 89 ? 5.625 -11.280 -4.473 1.00 95.56 89 LYS A C 1
ATOM 677 O O . LYS A 1 89 ? 4.697 -11.496 -5.263 1.00 95.56 89 LYS A O 1
ATOM 682 N N . PHE A 1 90 ? 6.676 -10.515 -4.744 1.00 95.62 90 PHE A N 1
ATOM 683 C CA . PHE A 1 90 ? 7.000 -9.946 -6.046 1.00 95.62 90 PHE A CA 1
ATOM 684 C C . PHE A 1 90 ? 8.513 -9.851 -6.193 1.00 95.62 90 PHE A C 1
ATOM 686 O O . PHE A 1 90 ? 9.186 -9.339 -5.300 1.00 95.62 90 PHE A O 1
ATOM 693 N N . ASP A 1 91 ? 9.018 -10.327 -7.323 1.00 92.81 91 ASP A N 1
ATOM 694 C CA . ASP A 1 91 ? 10.411 -10.164 -7.702 1.00 92.81 91 ASP A CA 1
ATOM 695 C C . ASP A 1 91 ? 10.480 -9.591 -9.126 1.00 92.81 91 ASP A C 1
ATOM 697 O O . ASP A 1 91 ? 10.103 -10.286 -10.072 1.00 92.81 91 ASP A O 1
ATOM 701 N N . PRO A 1 92 ? 10.952 -8.342 -9.298 1.00 88.50 92 PRO A N 1
ATOM 702 C CA . PRO A 1 92 ? 11.167 -7.743 -10.613 1.00 88.50 92 PRO A CA 1
ATOM 703 C C . PRO A 1 92 ? 12.147 -8.518 -11.508 1.00 88.50 92 PRO A C 1
ATOM 705 O O . PRO A 1 92 ? 12.134 -8.330 -12.721 1.00 88.50 92 PRO A O 1
ATOM 708 N N . HIS A 1 93 ? 13.005 -9.368 -10.937 1.00 87.62 93 HIS A N 1
ATOM 709 C CA . HIS A 1 93 ? 13.960 -10.177 -11.699 1.00 87.62 93 HIS A CA 1
ATOM 710 C C . HIS A 1 93 ? 13.349 -11.462 -12.268 1.00 87.62 93 HIS A C 1
ATOM 712 O O . HIS A 1 93 ? 13.921 -12.051 -13.179 1.00 87.62 93 HIS A O 1
ATOM 718 N N . ALA A 1 94 ? 12.189 -11.890 -11.762 1.00 87.94 94 ALA A N 1
ATOM 719 C CA . ALA A 1 94 ? 11.545 -13.127 -12.198 1.00 87.94 94 ALA A CA 1
ATOM 720 C C . ALA A 1 94 ? 10.828 -12.997 -13.553 1.00 87.94 94 ALA A C 1
ATOM 722 O O . ALA A 1 94 ? 10.492 -14.008 -14.165 1.00 87.94 94 ALA A O 1
ATOM 723 N N . ASN A 1 95 ? 10.559 -11.773 -14.018 1.00 89.75 95 ASN A N 1
ATOM 724 C CA . ASN A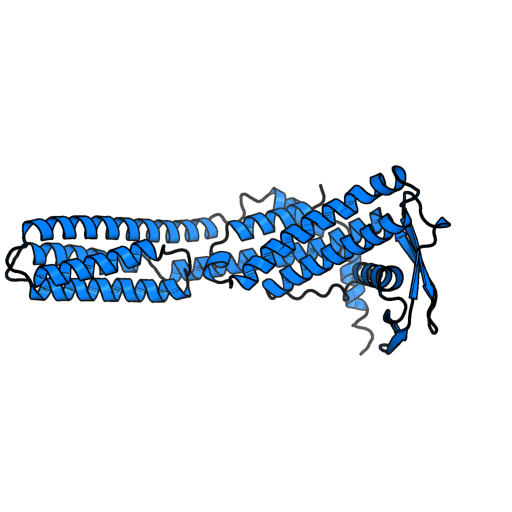 1 95 ? 9.959 -11.531 -15.325 1.00 89.75 95 ASN A CA 1
ATOM 725 C C . ASN A 1 95 ? 11.026 -11.003 -16.310 1.00 89.75 95 ASN A C 1
ATOM 727 O O . ASN A 1 95 ? 11.691 -10.017 -15.982 1.00 89.75 95 ASN A O 1
ATOM 731 N N . PRO A 1 96 ? 11.185 -11.619 -17.501 1.00 87.81 96 PRO A N 1
ATOM 732 C CA . PRO A 1 96 ? 12.206 -11.222 -18.472 1.00 87.81 96 PRO A CA 1
ATOM 733 C C . PRO A 1 96 ? 12.129 -9.752 -18.900 1.00 87.81 96 PRO A C 1
ATOM 735 O O . PRO A 1 96 ? 13.164 -9.094 -18.985 1.00 87.81 96 PRO A O 1
ATOM 738 N N . ASP A 1 97 ? 10.919 -9.219 -19.095 1.00 88.00 97 ASP A N 1
ATOM 739 C CA . ASP A 1 97 ? 10.711 -7.856 -19.592 1.00 88.00 97 ASP A CA 1
ATOM 740 C C . ASP A 1 97 ? 11.218 -6.824 -18.576 1.00 88.00 97 ASP A C 1
ATOM 742 O O . ASP A 1 97 ? 11.973 -5.907 -18.903 1.00 88.00 97 ASP A O 1
ATOM 746 N N . THR A 1 98 ? 10.865 -6.999 -17.299 1.00 88.81 98 THR A N 1
ATOM 747 C CA . THR A 1 98 ? 11.341 -6.108 -16.233 1.00 88.81 98 THR A CA 1
ATOM 748 C C . THR A 1 98 ? 12.819 -6.331 -15.919 1.00 88.81 98 THR A C 1
ATOM 750 O O . THR A 1 98 ? 13.529 -5.366 -15.624 1.00 88.81 98 THR A O 1
ATOM 753 N N . ALA A 1 99 ? 13.309 -7.571 -16.022 1.00 89.00 99 ALA A N 1
ATOM 754 C CA . ALA A 1 99 ? 14.709 -7.913 -15.789 1.00 89.00 99 ALA A CA 1
ATOM 755 C C . ALA A 1 99 ? 15.649 -7.280 -16.827 1.00 89.00 99 ALA A C 1
ATOM 757 O O . ALA A 1 99 ? 16.688 -6.735 -16.442 1.00 89.00 99 ALA A O 1
ATOM 758 N N . ILE A 1 100 ? 15.273 -7.291 -18.111 1.00 88.44 100 ILE A N 1
ATOM 759 C CA . ILE A 1 100 ? 16.034 -6.642 -19.189 1.00 88.44 100 ILE A CA 1
ATOM 760 C C . ILE A 1 100 ? 16.168 -5.145 -18.920 1.00 88.44 100 ILE A C 1
ATOM 762 O O . ILE A 1 100 ? 17.282 -4.629 -18.940 1.00 88.44 100 ILE A O 1
ATOM 766 N N . LEU A 1 101 ? 15.076 -4.460 -18.572 1.00 90.44 101 LEU A N 1
ATOM 767 C CA . LEU A 1 101 ? 15.102 -3.019 -18.297 1.00 90.44 101 LEU A CA 1
ATOM 768 C C . LEU A 1 101 ? 15.973 -2.673 -17.082 1.00 90.44 101 LEU A C 1
ATOM 770 O O . LEU A 1 101 ? 16.725 -1.698 -17.109 1.00 90.44 101 LEU A O 1
ATOM 774 N N . ARG A 1 102 ? 15.943 -3.501 -16.026 1.00 89.81 102 ARG A N 1
ATOM 775 C CA . ARG A 1 102 ? 16.860 -3.344 -14.882 1.00 89.81 102 ARG A CA 1
ATOM 776 C C . ARG A 1 102 ? 18.308 -3.569 -15.284 1.00 89.81 102 ARG A C 1
ATOM 778 O O . ARG A 1 102 ? 19.174 -2.837 -14.811 1.00 89.81 102 ARG A O 1
ATOM 785 N N . SER A 1 103 ? 18.577 -4.573 -16.121 1.00 85.19 103 SER A N 1
ATOM 786 C CA . SER A 1 103 ? 19.922 -4.834 -16.632 1.00 85.19 103 SER A CA 1
ATOM 787 C C . SER A 1 103 ? 20.411 -3.643 -17.447 1.00 85.19 103 SER A C 1
ATOM 789 O O . SER A 1 103 ? 21.458 -3.101 -17.110 1.00 85.19 103 SER A O 1
ATOM 791 N N . ALA A 1 104 ? 19.617 -3.178 -18.417 1.00 87.88 104 ALA A N 1
ATOM 792 C CA . ALA A 1 104 ? 19.905 -2.021 -19.257 1.00 87.88 104 ALA A CA 1
ATOM 793 C C . ALA A 1 104 ? 20.195 -0.772 -18.416 1.00 87.88 104 ALA A C 1
ATOM 795 O O . ALA A 1 104 ? 21.234 -0.142 -18.600 1.00 87.88 104 ALA A O 1
ATOM 796 N N . ARG A 1 105 ? 19.350 -0.459 -17.423 1.00 90.31 105 ARG A N 1
ATOM 797 C CA . ARG A 1 105 ? 19.590 0.640 -16.476 1.00 90.31 105 ARG A CA 1
ATOM 798 C C . ARG A 1 105 ? 20.89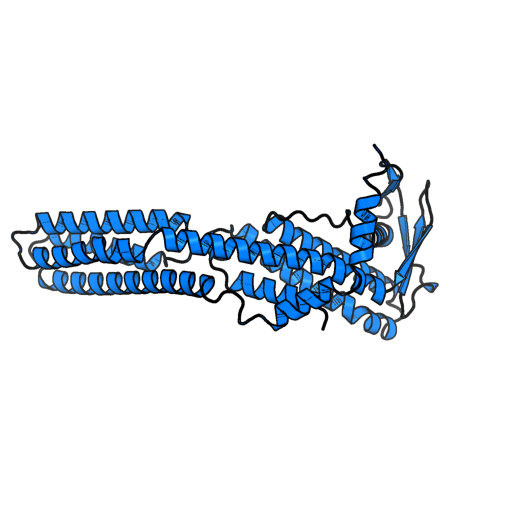7 0.451 -15.719 1.00 90.31 105 ARG A C 1
ATOM 800 O O . ARG A 1 105 ? 21.692 1.378 -15.635 1.00 90.31 105 ARG A O 1
ATOM 807 N N . ASN A 1 106 ? 21.117 -0.718 -15.124 1.00 86.81 106 ASN A N 1
ATOM 808 C CA . ASN A 1 106 ? 22.285 -0.933 -14.275 1.00 86.81 106 ASN A CA 1
ATOM 809 C C . ASN A 1 106 ? 23.592 -0.852 -15.063 1.00 86.81 106 ASN A C 1
ATOM 811 O O . ASN A 1 106 ? 24.526 -0.255 -14.555 1.00 86.81 106 ASN A O 1
ATOM 815 N N . VAL A 1 107 ? 23.651 -1.378 -16.288 1.00 84.94 107 VAL A N 1
ATOM 816 C CA . VAL A 1 107 ? 24.881 -1.324 -17.095 1.00 84.94 107 VAL A CA 1
ATOM 817 C C . VAL A 1 107 ? 25.138 0.054 -17.710 1.00 84.94 107 VAL A C 1
ATOM 819 O O . VAL A 1 107 ? 26.298 0.415 -17.857 1.00 84.94 107 VAL A O 1
ATOM 822 N N . SER A 1 108 ? 24.093 0.823 -18.047 1.00 82.38 108 SER A N 1
ATOM 823 C CA . SER A 1 108 ? 24.231 2.130 -18.721 1.00 82.38 108 SER A CA 1
ATOM 824 C C . SER A 1 108 ? 24.267 3.339 -17.779 1.00 82.38 108 SER A C 1
ATOM 826 O O . SER A 1 108 ? 24.960 4.309 -18.056 1.00 82.38 108 SER A O 1
ATOM 828 N N . VAL A 1 109 ? 23.529 3.294 -16.666 1.00 77.12 109 VAL A N 1
ATOM 829 C CA . VAL A 1 109 ? 23.423 4.386 -15.675 1.00 77.12 109 VAL A CA 1
ATOM 830 C C . VAL A 1 109 ? 24.231 4.074 -14.409 1.00 77.12 109 VAL A C 1
ATOM 832 O O . VAL A 1 109 ? 24.550 4.967 -13.625 1.00 77.12 109 VAL A O 1
ATOM 835 N N . GLY A 1 110 ? 24.513 2.794 -14.149 1.00 65.81 110 GLY A N 1
ATOM 836 C CA . GLY A 1 110 ? 25.204 2.352 -12.943 1.00 65.81 110 GLY A CA 1
ATOM 837 C C . GLY A 1 110 ? 26.708 2.609 -12.968 1.00 65.81 110 GLY A C 1
ATOM 838 O O . GLY A 1 110 ? 27.274 3.154 -13.911 1.00 65.81 110 GLY A O 1
ATOM 839 N N . HIS A 1 111 ? 27.380 2.213 -11.887 1.00 62.22 111 HIS A N 1
ATOM 840 C CA . HIS A 1 111 ? 28.820 2.409 -11.763 1.00 62.22 111 HIS A CA 1
ATOM 841 C C . HIS A 1 111 ? 29.558 1.570 -12.830 1.00 62.22 111 HIS A C 1
ATOM 843 O O . HIS A 1 111 ? 29.406 0.342 -12.816 1.00 62.22 111 HIS A O 1
ATOM 849 N N . PRO A 1 112 ? 30.393 2.173 -13.701 1.00 60.06 112 PRO A N 1
ATOM 850 C CA . PRO A 1 112 ? 31.021 1.482 -14.834 1.00 60.06 112 PRO A CA 1
ATOM 851 C C . PRO A 1 112 ? 31.836 0.240 -14.445 1.00 60.06 112 PRO A C 1
ATOM 853 O O . PRO A 1 112 ? 31.930 -0.699 -15.221 1.00 60.06 112 PRO A O 1
ATOM 856 N N . ALA A 1 113 ? 32.395 0.226 -13.229 1.00 58.69 113 ALA A N 1
ATOM 857 C CA . ALA A 1 113 ? 33.231 -0.863 -12.711 1.00 58.69 113 ALA A CA 1
ATOM 858 C C . ALA A 1 113 ? 32.557 -1.772 -11.658 1.00 58.69 113 ALA A C 1
ATOM 860 O O . ALA A 1 113 ? 33.212 -2.658 -11.127 1.00 58.69 113 ALA A O 1
ATOM 861 N N . LEU A 1 114 ? 31.286 -1.536 -11.294 1.00 60.50 114 LEU A N 1
ATOM 862 C CA . LEU A 1 114 ? 30.548 -2.395 -10.334 1.00 60.50 114 LEU A CA 1
ATOM 863 C C . LEU A 1 114 ? 29.266 -2.978 -10.933 1.00 60.50 114 LEU A C 1
ATOM 865 O O . LEU A 1 114 ? 28.464 -3.603 -10.235 1.00 60.50 114 LEU A O 1
ATOM 869 N N . SER A 1 115 ? 29.050 -2.733 -12.218 1.00 62.44 115 SER A N 1
ATOM 870 C CA . SER A 1 115 ? 27.933 -3.288 -12.957 1.00 62.44 115 SER A CA 1
ATOM 871 C C . SER A 1 115 ? 28.297 -4.714 -13.355 1.00 62.44 115 SER A C 1
ATOM 873 O O . SER A 1 115 ? 29.384 -4.974 -13.864 1.00 62.44 115 SER A O 1
ATOM 875 N N . PHE A 1 116 ? 27.411 -5.659 -13.050 1.00 64.50 116 PHE A N 1
ATOM 876 C CA . PHE A 1 116 ? 27.646 -7.072 -13.312 1.00 64.50 116 PHE A CA 1
ATOM 877 C C . PHE A 1 116 ? 26.441 -7.713 -13.987 1.00 64.50 116 PHE A C 1
ATOM 879 O O . PHE A 1 116 ? 25.287 -7.352 -13.733 1.00 64.50 116 PHE A O 1
ATOM 886 N N . ARG A 1 117 ? 26.716 -8.708 -14.824 1.00 64.56 117 ARG A N 1
ATOM 887 C CA . ARG A 1 117 ? 25.723 -9.612 -15.397 1.00 64.56 117 ARG A CA 1
ATOM 888 C C . ARG A 1 117 ? 25.831 -10.986 -14.782 1.00 64.56 117 ARG A C 1
ATOM 890 O O . ARG A 1 117 ? 26.912 -11.423 -14.401 1.00 64.56 117 ARG A O 1
ATOM 897 N N . HIS A 1 118 ? 24.688 -11.652 -14.697 1.00 62.72 118 HIS A N 1
ATOM 898 C CA . HIS A 1 118 ? 24.640 -13.059 -14.356 1.00 62.72 118 HIS A CA 1
ATOM 899 C C . HIS A 1 118 ? 24.600 -13.878 -15.643 1.00 62.72 118 HIS A C 1
ATOM 901 O O . HIS A 1 118 ? 23.585 -13.871 -16.331 1.00 62.72 118 HIS A O 1
ATOM 907 N N . VAL A 1 119 ? 25.700 -14.564 -15.948 1.00 61.69 119 VAL A N 1
ATOM 908 C CA . VAL A 1 119 ? 25.805 -15.538 -17.045 1.00 61.69 119 VAL A CA 1
ATOM 909 C C . VAL A 1 119 ? 26.118 -16.882 -16.393 1.00 61.69 119 VAL A C 1
ATOM 911 O O . VAL A 1 119 ? 26.988 -16.954 -15.526 1.00 61.69 119 VAL A O 1
ATOM 914 N N . ASP A 1 120 ? 25.326 -17.917 -16.686 1.00 61.78 120 ASP A N 1
ATOM 915 C CA . ASP A 1 120 ? 25.441 -19.255 -16.075 1.00 61.78 120 ASP A CA 1
ATOM 916 C C . ASP A 1 120 ? 25.501 -19.258 -14.531 1.00 61.78 120 ASP A C 1
ATOM 918 O O . ASP A 1 120 ? 26.213 -20.037 -13.895 1.00 61.78 120 ASP A O 1
ATOM 922 N N . GLY A 1 121 ? 24.766 -18.338 -13.896 1.00 64.75 121 GLY A N 1
ATOM 923 C CA . GLY A 1 121 ? 24.723 -18.192 -12.436 1.00 64.75 121 GLY A CA 1
ATOM 924 C C . GLY A 1 121 ? 25.937 -17.488 -11.812 1.00 64.75 121 GLY A C 1
ATOM 925 O O . GLY A 1 121 ? 25.954 -17.275 -10.599 1.00 64.75 121 GLY A O 1
ATOM 926 N N . ARG A 1 122 ? 26.927 -17.059 -12.604 1.00 65.56 122 ARG A N 1
ATOM 927 C CA . ARG A 1 122 ? 28.128 -16.342 -12.142 1.00 65.56 122 ARG A CA 1
ATOM 928 C C . ARG A 1 122 ? 28.049 -14.854 -12.457 1.00 65.56 122 ARG A C 1
ATOM 930 O O . ARG A 1 122 ? 27.426 -14.460 -13.435 1.00 65.56 122 ARG A O 1
ATOM 937 N N . LYS A 1 123 ? 28.659 -14.024 -11.604 1.00 69.88 123 LYS A N 1
ATOM 938 C CA . LYS A 1 123 ? 28.773 -12.577 -11.833 1.00 69.88 123 LYS A CA 1
ATOM 939 C C . LYS A 1 123 ? 29.950 -12.293 -12.757 1.00 69.88 123 LYS A C 1
ATOM 941 O O . LYS A 1 123 ? 31.059 -12.729 -12.467 1.00 69.88 123 LYS A O 1
ATOM 946 N N . HIS A 1 124 ? 29.698 -11.526 -13.806 1.00 69.88 124 HIS A N 1
ATOM 947 C CA . HIS A 1 124 ? 30.706 -11.036 -14.737 1.00 69.88 124 HIS A CA 1
ATOM 948 C C . HIS A 1 124 ? 30.623 -9.523 -14.826 1.00 69.88 124 HIS A C 1
ATOM 950 O O . HIS A 1 124 ? 29.519 -8.988 -14.939 1.00 69.88 124 HIS A O 1
ATOM 956 N N . ASP A 1 125 ? 31.770 -8.853 -14.805 1.00 77.94 125 ASP A N 1
ATOM 957 C CA . ASP A 1 125 ? 31.828 -7.407 -14.980 1.00 77.94 125 ASP A CA 1
ATOM 958 C C . ASP A 1 125 ? 31.276 -7.033 -16.361 1.00 77.94 125 ASP A C 1
ATOM 960 O O . ASP A 1 125 ? 31.570 -7.669 -17.384 1.00 77.94 125 ASP A O 1
ATOM 964 N N . ALA A 1 126 ? 30.410 -6.026 -16.372 1.00 78.69 126 ALA A N 1
ATOM 965 C CA . ALA A 1 126 ? 29.783 -5.522 -17.578 1.00 78.69 126 ALA A CA 1
ATOM 966 C C . ALA A 1 126 ? 29.566 -4.018 -17.450 1.00 78.69 126 ALA A C 1
ATOM 968 O O . ALA A 1 126 ? 28.982 -3.562 -16.472 1.00 78.69 126 ALA A O 1
ATOM 969 N N . SER A 1 127 ? 29.971 -3.255 -18.455 1.00 82.12 127 SER A N 1
ATOM 970 C CA . SER A 1 127 ? 29.658 -1.830 -18.573 1.00 82.12 127 SER A CA 1
ATOM 971 C C . SER A 1 127 ? 28.842 -1.599 -19.835 1.00 82.12 127 SER A C 1
ATOM 973 O O . SER A 1 127 ? 28.888 -2.404 -20.761 1.00 82.12 127 SER A O 1
AT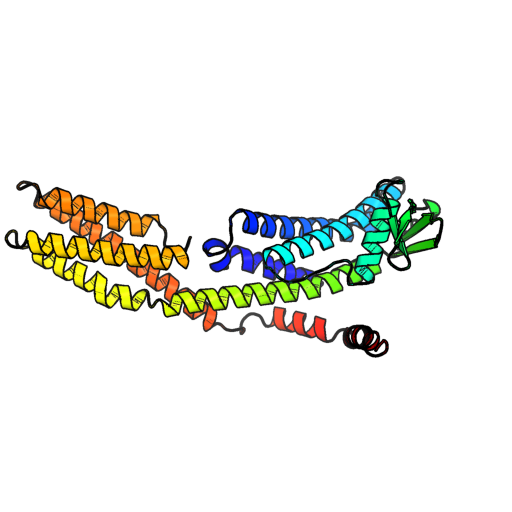OM 975 N N . GLY A 1 128 ? 28.057 -0.531 -19.887 1.00 84.88 128 GLY A N 1
ATOM 976 C CA . GLY A 1 128 ? 27.302 -0.199 -21.083 1.00 84.88 128 GLY A CA 1
ATOM 977 C C . GLY A 1 128 ? 27.256 1.291 -21.356 1.00 84.88 128 GLY A C 1
ATOM 978 O O . GLY A 1 128 ? 27.419 2.107 -20.453 1.00 84.88 128 GLY A O 1
ATOM 979 N N . ILE A 1 129 ? 27.038 1.631 -22.620 1.00 87.69 129 ILE A N 1
ATOM 980 C CA . ILE A 1 129 ? 26.875 3.006 -23.086 1.00 87.69 129 ILE A CA 1
ATOM 981 C C . ILE A 1 129 ? 25.616 3.110 -23.941 1.00 87.69 129 ILE A C 1
ATOM 983 O O . ILE A 1 129 ? 25.250 2.169 -24.644 1.00 87.69 129 ILE A O 1
ATOM 987 N N . ILE A 1 130 ? 24.962 4.266 -23.881 1.00 89.56 130 ILE A N 1
ATOM 988 C CA . ILE A 1 130 ? 23.920 4.633 -24.841 1.00 89.56 130 ILE A CA 1
ATOM 989 C C . ILE A 1 130 ? 24.620 5.315 -26.007 1.00 89.56 130 ILE A C 1
ATOM 991 O O . ILE A 1 130 ? 25.309 6.319 -25.816 1.00 89.56 130 ILE A O 1
ATOM 995 N N . LEU A 1 131 ? 24.474 4.753 -27.202 1.00 84.31 131 LEU A N 1
ATOM 996 C CA . LEU A 1 131 ? 25.084 5.310 -28.402 1.00 84.31 131 LEU A CA 1
ATOM 997 C C . LEU A 1 131 ? 24.261 6.517 -28.862 1.00 84.31 131 LEU A C 1
ATOM 999 O O . LEU A 1 131 ? 23.053 6.400 -29.059 1.00 84.31 131 LEU A O 1
ATOM 1003 N N . HIS A 1 132 ? 24.887 7.686 -28.997 1.00 85.38 132 HIS A N 1
ATOM 1004 C CA . HIS A 1 132 ? 24.168 8.930 -29.300 1.00 85.38 132 HIS A CA 1
ATOM 1005 C C . HIS A 1 132 ? 23.435 8.871 -30.651 1.00 85.38 132 HIS A C 1
ATOM 1007 O O . HIS A 1 132 ? 22.345 9.414 -30.795 1.00 85.38 132 HIS A O 1
ATOM 1013 N N . ASP A 1 133 ? 24.027 8.209 -31.637 1.00 88.25 133 ASP A N 1
ATOM 1014 C CA . ASP A 1 133 ? 23.470 7.966 -32.970 1.00 88.25 133 ASP A CA 1
ATOM 1015 C C . ASP A 1 133 ? 22.331 6.933 -32.985 1.00 88.25 133 ASP A C 1
ATOM 1017 O O . ASP A 1 133 ? 21.578 6.879 -33.952 1.00 88.25 133 ASP A O 1
ATOM 1021 N N . SER A 1 134 ? 22.156 6.155 -31.911 1.00 90.81 134 SER A N 1
ATOM 1022 C CA . SER A 1 134 ? 21.037 5.212 -31.773 1.00 90.81 134 SER A CA 1
ATOM 1023 C C . SER A 1 134 ? 19.749 5.838 -31.234 1.00 90.81 134 SER A C 1
ATOM 1025 O O . SER A 1 134 ? 18.712 5.180 -31.228 1.00 90.81 134 SER A O 1
ATOM 1027 N N . ILE A 1 135 ? 19.803 7.077 -30.737 1.00 91.69 135 ILE A N 1
ATOM 1028 C CA . ILE A 1 135 ? 18.664 7.738 -30.095 1.00 91.69 135 ILE A CA 1
ATOM 1029 C C . ILE A 1 135 ? 17.705 8.257 -31.168 1.00 91.69 135 ILE A C 1
ATOM 1031 O O . ILE A 1 135 ? 18.067 9.091 -31.995 1.00 91.69 135 ILE A O 1
ATOM 1035 N N . THR A 1 136 ? 16.463 7.789 -31.113 1.00 90.50 136 THR A N 1
ATOM 1036 C CA . THR A 1 136 ? 15.376 8.137 -32.038 1.00 90.50 136 THR A CA 1
ATOM 1037 C C . THR A 1 136 ? 14.112 8.500 -31.256 1.00 90.50 136 THR A C 1
ATOM 1039 O O . THR A 1 136 ? 14.079 8.389 -30.032 1.00 90.50 136 THR A O 1
ATOM 1042 N N . GLU A 1 137 ? 13.048 8.912 -31.946 1.00 88.12 137 GLU A N 1
ATOM 1043 C CA . GLU A 1 137 ? 11.737 9.143 -31.316 1.00 88.12 137 GLU A CA 1
ATOM 1044 C C . GLU A 1 137 ? 11.074 7.843 -30.823 1.00 88.12 137 GLU A C 1
ATOM 1046 O O . GLU A 1 137 ? 10.225 7.877 -29.935 1.00 88.12 137 GLU A O 1
ATOM 1051 N N . GLU A 1 138 ? 11.484 6.689 -31.356 1.00 91.06 138 GLU A N 1
ATOM 1052 C CA . GLU A 1 138 ? 10.901 5.380 -31.035 1.00 91.06 138 GLU A CA 1
ATOM 1053 C C . GLU A 1 138 ? 11.647 4.655 -29.905 1.00 91.06 138 GLU A C 1
ATOM 1055 O O . GLU A 1 138 ? 11.074 3.813 -29.199 1.00 91.06 138 GLU A O 1
ATOM 1060 N N . GLY A 1 139 ? 12.931 4.967 -29.723 1.00 92.50 139 GLY A N 1
ATOM 1061 C CA . GLY A 1 139 ? 13.788 4.251 -28.792 1.00 92.50 139 GLY A CA 1
ATOM 1062 C C . GLY A 1 139 ? 15.272 4.571 -28.922 1.00 92.50 139 GLY A C 1
ATOM 1063 O O . GLY A 1 139 ? 15.677 5.535 -29.569 1.00 92.50 139 GLY A O 1
ATOM 1064 N N . PHE A 1 140 ? 16.089 3.737 -28.286 1.00 93.50 140 PHE A N 1
ATOM 1065 C CA . PHE A 1 140 ? 17.548 3.841 -28.297 1.00 93.50 140 PHE A CA 1
ATOM 1066 C C . PHE A 1 140 ? 18.206 2.481 -28.065 1.00 93.50 140 PHE A C 1
ATOM 1068 O O . PHE A 1 140 ? 17.571 1.558 -27.553 1.00 93.50 140 PHE A O 1
ATOM 1075 N N . ALA A 1 141 ? 19.496 2.370 -28.382 1.00 93.00 141 ALA A N 1
ATOM 1076 C CA . ALA A 1 141 ? 20.282 1.169 -28.133 1.00 93.00 141 ALA A CA 1
ATOM 1077 C C . ALA A 1 141 ? 21.254 1.356 -26.957 1.00 93.00 141 ALA A C 1
ATOM 1079 O O . ALA A 1 141 ? 21.925 2.383 -26.816 1.00 93.00 141 ALA A O 1
ATOM 1080 N N . VAL A 1 142 ? 21.362 0.324 -26.120 1.00 91.31 142 VAL A N 1
ATOM 1081 C CA . VAL A 1 142 ? 22.390 0.200 -25.082 1.00 91.31 142 VAL A CA 1
ATOM 1082 C C . VAL A 1 142 ? 23.407 -0.833 -25.535 1.00 91.31 142 VAL A C 1
ATOM 1084 O O . VAL A 1 142 ? 23.096 -2.023 -25.606 1.00 91.31 142 VAL A O 1
ATOM 1087 N N . TYR A 1 143 ? 24.633 -0.396 -25.795 1.00 89.25 143 TYR A N 1
ATOM 1088 C CA . TYR A 1 143 ? 25.742 -1.293 -26.086 1.00 89.25 143 TYR A CA 1
ATOM 1089 C C . TYR A 1 143 ? 26.398 -1.741 -24.781 1.00 89.25 143 TYR A C 1
ATOM 1091 O O . TYR A 1 143 ? 26.666 -0.912 -23.914 1.00 89.25 143 TYR A O 1
ATOM 1099 N N . VAL A 1 144 ? 26.648 -3.038 -24.625 1.00 87.00 144 VAL A N 1
ATOM 1100 C CA . VAL A 1 144 ? 27.194 -3.651 -23.411 1.00 87.00 144 VAL A CA 1
ATOM 1101 C C . VAL A 1 144 ? 28.540 -4.289 -23.712 1.00 87.00 144 VAL A C 1
ATOM 1103 O O . VAL A 1 144 ? 28.648 -5.223 -24.506 1.00 87.00 144 VAL A O 1
ATOM 1106 N N . TYR A 1 145 ? 29.561 -3.816 -23.010 1.00 83.88 145 TYR A N 1
ATOM 1107 C CA . TYR A 1 145 ? 30.892 -4.392 -22.959 1.00 83.88 145 TYR A CA 1
ATOM 1108 C C . TYR A 1 145 ? 30.956 -5.409 -21.819 1.00 83.88 145 TYR A C 1
ATOM 1110 O O . TYR A 1 145 ? 30.829 -5.057 -20.648 1.00 83.88 145 TYR A O 1
ATOM 1118 N N . SER A 1 146 ? 31.175 -6.678 -22.152 1.00 80.44 146 SER A N 1
ATOM 1119 C CA . SER A 1 146 ? 31.445 -7.739 -21.181 1.00 80.44 146 SER A CA 1
ATOM 1120 C C . SER A 1 146 ? 32.494 -8.695 -21.741 1.00 80.44 146 SER A C 1
ATOM 1122 O O . SER A 1 146 ? 32.589 -8.872 -22.953 1.00 80.44 146 SER A O 1
ATOM 1124 N N . GLN A 1 147 ? 33.282 -9.315 -20.860 1.00 70.19 147 GLN A N 1
ATOM 1125 C CA . GLN A 1 147 ? 34.324 -10.273 -21.251 1.00 70.19 147 GLN A CA 1
ATOM 1126 C C . GLN A 1 147 ? 33.767 -11.610 -21.758 1.00 70.19 147 GLN A C 1
ATOM 1128 O O . GLN A 1 147 ? 34.496 -12.358 -22.401 1.00 70.19 147 GLN A O 1
ATOM 1133 N N . VAL A 1 148 ? 32.510 -11.927 -21.433 1.00 70.94 148 VAL A N 1
ATOM 1134 C CA . VAL A 1 148 ? 31.913 -13.247 -21.700 1.00 70.94 148 VAL A CA 1
ATOM 1135 C C . VAL A 1 148 ? 30.762 -13.162 -22.696 1.00 70.94 148 VAL A C 1
ATOM 1137 O O . VAL A 1 148 ? 30.618 -14.055 -23.521 1.00 70.94 148 VAL A O 1
ATOM 1140 N N . ASP A 1 149 ? 29.970 -12.090 -22.640 1.00 68.94 149 ASP A N 1
ATOM 1141 C CA . ASP A 1 149 ? 28.796 -11.912 -23.497 1.00 68.94 149 ASP A CA 1
ATOM 1142 C C . ASP A 1 149 ? 28.495 -10.415 -23.687 1.00 68.94 149 ASP A C 1
ATOM 1144 O O . ASP A 1 149 ? 27.671 -9.809 -22.989 1.00 68.94 149 ASP A O 1
ATOM 1148 N N . GLY A 1 150 ? 29.286 -9.779 -24.557 1.00 74.38 150 GLY A N 1
ATOM 1149 C CA . GLY A 1 150 ? 29.018 -8.424 -25.034 1.00 74.38 150 GLY A CA 1
ATOM 1150 C C . GLY A 1 150 ? 27.832 -8.417 -25.999 1.00 74.38 150 GLY A C 1
ATOM 1151 O O . GLY A 1 150 ? 27.547 -9.418 -26.648 1.00 74.38 150 GLY A O 1
ATOM 1152 N N . GLY A 1 151 ? 27.128 -7.296 -26.111 1.00 84.56 151 GLY A N 1
ATOM 1153 C CA . GLY A 1 151 ? 25.968 -7.235 -26.997 1.00 84.56 151 GLY A CA 1
ATOM 1154 C C . GLY A 1 151 ? 25.259 -5.894 -26.989 1.00 84.56 151 GLY A C 1
ATOM 1155 O O . GLY A 1 151 ? 25.751 -4.920 -26.428 1.00 84.56 151 GLY A O 1
ATOM 1156 N N . GLN A 1 152 ? 24.081 -5.862 -27.599 1.00 87.00 152 GLN A N 1
ATOM 1157 C CA . GLN A 1 152 ? 23.247 -4.671 -27.714 1.00 87.00 152 GLN A CA 1
ATOM 1158 C C . GLN A 1 152 ? 21.832 -4.964 -27.203 1.00 87.00 152 GLN A C 1
ATOM 1160 O O . GLN A 1 152 ? 21.303 -6.053 -27.417 1.00 87.00 152 GLN A O 1
ATOM 1165 N N . PHE A 1 153 ? 21.235 -3.987 -26.519 1.00 86.00 153 PHE A N 1
ATOM 1166 C CA . PHE A 1 153 ? 19.838 -4.002 -26.085 1.00 86.00 153 PHE A CA 1
ATOM 1167 C C . PHE A 1 153 ? 19.114 -2.849 -26.750 1.00 86.00 153 PHE A C 1
ATOM 1169 O O . PHE A 1 153 ? 19.424 -1.694 -26.462 1.00 86.00 153 PHE A O 1
ATOM 1176 N N . ASP A 1 154 ? 18.129 -3.163 -27.579 1.00 91.12 154 ASP A N 1
ATOM 1177 C CA . ASP A 1 154 ? 17.256 -2.151 -28.152 1.00 91.12 154 ASP A CA 1
ATOM 1178 C C . ASP A 1 154 ? 16.104 -1.871 -27.186 1.00 91.12 154 ASP A C 1
ATOM 1180 O O . ASP A 1 154 ? 15.379 -2.771 -26.751 1.00 91.12 154 ASP A O 1
ATOM 1184 N N . VAL A 1 155 ? 15.960 -0.605 -26.814 1.00 92.38 155 VAL A N 1
ATOM 1185 C CA . VAL A 1 155 ? 14.937 -0.120 -25.894 1.00 92.38 155 VAL A CA 1
ATOM 1186 C C . VAL A 1 155 ? 13.936 0.700 -26.690 1.00 92.38 155 VAL A C 1
ATOM 1188 O O . VAL A 1 155 ? 14.163 1.872 -26.970 1.00 92.38 155 VAL A O 1
ATOM 1191 N N . SER A 1 156 ? 12.802 0.085 -27.024 1.00 93.94 156 SER A N 1
ATOM 1192 C CA . SER A 1 156 ? 11.625 0.792 -27.546 1.00 93.94 156 SER A CA 1
ATOM 1193 C C . SER A 1 156 ? 10.863 1.448 -26.395 1.00 93.94 156 SER A C 1
ATOM 1195 O O . SER A 1 156 ? 10.559 0.774 -25.402 1.00 93.94 156 SER A O 1
ATOM 1197 N N . TYR A 1 157 ? 10.534 2.738 -26.512 1.00 92.75 157 TYR A N 1
ATOM 1198 C CA . TYR A 1 157 ? 9.812 3.463 -25.462 1.00 92.75 157 TYR A CA 1
ATOM 1199 C C . TYR A 1 157 ? 8.424 2.865 -25.224 1.00 92.75 157 TYR A C 1
ATOM 1201 O O . TYR A 1 157 ? 8.117 2.463 -24.100 1.00 92.75 157 TYR A O 1
ATOM 1209 N N . GLU A 1 158 ? 7.619 2.742 -26.281 1.00 92.44 158 GLU A N 1
ATOM 1210 C CA . GLU A 1 158 ? 6.254 2.210 -26.206 1.00 92.44 158 GLU A CA 1
ATOM 1211 C C . GLU A 1 158 ? 6.249 0.779 -25.659 1.00 92.44 158 GLU A C 1
ATOM 1213 O O . GLU A 1 158 ? 5.609 0.501 -24.644 1.00 92.44 158 GLU A O 1
ATOM 1218 N N . THR A 1 159 ? 7.059 -0.107 -26.249 1.00 93.12 159 THR A N 1
ATOM 1219 C CA . THR A 1 159 ? 7.124 -1.517 -25.839 1.00 93.12 159 THR A CA 1
ATOM 1220 C C . THR A 1 159 ? 7.566 -1.673 -24.381 1.00 93.12 159 THR A C 1
ATOM 1222 O O . THR A 1 159 ? 7.021 -2.500 -23.645 1.00 93.12 159 THR A O 1
ATOM 1225 N N . SER A 1 160 ? 8.537 -0.873 -23.926 1.00 94.38 160 SER A N 1
ATOM 1226 C CA . SER A 1 160 ? 9.036 -0.927 -22.545 1.00 94.38 160 SER A CA 1
ATOM 1227 C C . SER A 1 160 ? 8.002 -0.433 -21.534 1.00 94.38 160 SER A C 1
ATOM 1229 O O . SER A 1 160 ? 7.869 -1.034 -20.461 1.00 94.38 160 SER A O 1
ATOM 1231 N N . ILE A 1 161 ? 7.263 0.630 -21.870 1.00 93.94 161 ILE A N 1
ATOM 1232 C CA . ILE A 1 161 ? 6.159 1.143 -21.050 1.00 93.94 161 ILE A CA 1
ATOM 1233 C C . ILE A 1 161 ? 5.058 0.089 -20.962 1.00 93.94 161 ILE A C 1
ATOM 1235 O O . ILE A 1 161 ? 4.677 -0.295 -19.857 1.00 93.94 161 ILE A O 1
ATOM 1239 N N . ASP A 1 162 ? 4.595 -0.432 -22.097 1.00 92.69 162 ASP A N 1
ATOM 1240 C CA . ASP A 1 162 ? 3.485 -1.384 -22.149 1.00 92.69 162 ASP A CA 1
ATOM 1241 C C . ASP A 1 162 ? 3.804 -2.692 -21.424 1.00 92.69 162 ASP A C 1
ATOM 1243 O O . ASP A 1 162 ? 2.992 -3.190 -20.634 1.00 92.69 162 ASP A O 1
ATOM 1247 N N . ASN A 1 163 ? 5.007 -3.236 -21.619 1.00 92.06 163 ASN A N 1
ATOM 1248 C CA . ASN A 1 163 ? 5.439 -4.431 -20.901 1.00 92.06 163 ASN A CA 1
ATOM 1249 C C . ASN A 1 163 ? 5.548 -4.183 -19.395 1.00 92.06 163 ASN A C 1
ATOM 1251 O O . ASN A 1 163 ? 5.080 -5.006 -18.600 1.00 92.06 163 ASN A O 1
ATOM 1255 N N . SER A 1 164 ? 6.093 -3.034 -18.990 1.00 93.38 164 SER A N 1
ATOM 1256 C CA . SER A 1 164 ? 6.180 -2.666 -17.576 1.00 93.38 164 SER A CA 1
ATOM 1257 C C . SER A 1 164 ? 4.793 -2.500 -16.960 1.00 93.38 164 SER A C 1
ATOM 1259 O O . SER A 1 164 ? 4.500 -3.124 -15.942 1.00 93.38 164 SER A O 1
ATOM 1261 N N . GLU A 1 165 ? 3.898 -1.734 -17.583 1.00 93.69 165 GLU A N 1
ATOM 1262 C CA . GLU A 1 165 ? 2.529 -1.536 -17.097 1.00 93.69 165 GLU A CA 1
ATOM 1263 C C . GLU A 1 165 ? 1.742 -2.850 -17.033 1.00 93.69 165 GLU A C 1
ATOM 1265 O O . GLU A 1 165 ? 0.988 -3.070 -16.082 1.00 93.69 165 GLU A O 1
ATOM 1270 N N . ARG A 1 166 ? 1.942 -3.764 -17.988 1.00 91.38 166 ARG A N 1
ATOM 1271 C CA . ARG A 1 166 ? 1.314 -5.092 -17.977 1.00 91.38 166 ARG A CA 1
ATOM 1272 C C . ARG A 1 166 ? 1.778 -5.926 -16.783 1.00 91.38 166 ARG A C 1
ATOM 1274 O O . ARG A 1 166 ? 0.945 -6.415 -16.013 1.00 91.38 166 ARG A O 1
ATOM 1281 N N . VAL A 1 167 ? 3.091 -6.090 -16.612 1.00 92.62 167 VAL A N 1
ATOM 1282 C CA . VAL A 1 167 ? 3.677 -6.915 -15.539 1.00 92.62 167 VAL A CA 1
ATOM 1283 C C . VAL A 1 167 ? 3.359 -6.321 -14.168 1.00 92.62 167 VAL A C 1
ATOM 1285 O O . VAL A 1 167 ? 2.864 -7.013 -13.272 1.00 92.62 167 VAL A O 1
ATOM 1288 N N . LEU A 1 168 ? 3.584 -5.018 -14.010 1.00 95.50 168 LEU A N 1
ATOM 1289 C CA . LEU A 1 168 ? 3.330 -4.309 -12.763 1.00 95.50 168 LEU A CA 1
ATOM 1290 C C . LEU A 1 168 ? 1.831 -4.218 -12.461 1.00 95.50 168 LEU A C 1
ATOM 1292 O O . LEU A 1 168 ? 1.433 -4.383 -11.311 1.00 95.50 168 LEU A O 1
ATOM 1296 N N . GLY A 1 169 ? 0.981 -4.047 -13.473 1.00 92.44 169 GLY A N 1
ATOM 1297 C CA . GLY A 1 169 ? -0.475 -4.003 -13.325 1.00 92.44 169 GLY A CA 1
ATOM 1298 C C . GLY A 1 169 ? -1.052 -5.316 -12.813 1.00 92.44 169 GLY A C 1
ATOM 1299 O O . GLY A 1 169 ? -1.897 -5.316 -11.914 1.00 92.44 169 GLY A O 1
ATOM 1300 N N . TYR A 1 170 ? -0.539 -6.448 -13.300 1.00 90.81 170 TYR A N 1
ATOM 1301 C CA . TYR A 1 170 ? -0.891 -7.756 -12.749 1.00 90.81 170 TYR A CA 1
ATOM 1302 C C . TYR A 1 170 ? -0.517 -7.867 -11.265 1.00 90.81 170 TYR A C 1
ATOM 1304 O O . TYR A 1 170 ? -1.306 -8.354 -10.448 1.00 90.81 170 TYR A O 1
ATOM 1312 N N . GLN A 1 171 ? 0.661 -7.369 -10.885 1.00 95.25 171 GLN A N 1
ATOM 1313 C CA . GLN A 1 171 ? 1.072 -7.369 -9.487 1.00 95.25 171 GLN A CA 1
ATOM 1314 C C . GLN A 1 171 ? 0.207 -6.437 -8.626 1.00 95.25 171 GLN A C 1
ATOM 1316 O O . GLN A 1 171 ? -0.234 -6.842 -7.549 1.00 95.25 171 GLN A O 1
ATOM 1321 N N . LEU A 1 172 ? -0.108 -5.232 -9.103 1.00 94.38 172 LEU A N 1
ATOM 1322 C CA . LEU A 1 172 ? -1.029 -4.315 -8.430 1.00 94.38 172 LEU A CA 1
ATOM 1323 C C . LEU A 1 172 ? -2.402 -4.965 -8.211 1.00 94.38 172 LEU A C 1
ATOM 1325 O O . LEU A 1 172 ? -2.957 -4.874 -7.121 1.00 94.38 172 LEU A O 1
ATOM 1329 N N . LEU A 1 173 ? -2.926 -5.721 -9.177 1.00 89.19 173 LEU A N 1
ATOM 1330 C CA . LEU A 1 173 ? -4.179 -6.461 -8.991 1.00 89.19 173 LEU A CA 1
ATOM 1331 C C . LEU A 1 173 ? -4.112 -7.481 -7.846 1.00 89.19 173 LEU A C 1
ATOM 1333 O O . LEU A 1 173 ? -5.083 -7.640 -7.098 1.00 89.19 173 LEU A O 1
ATOM 1337 N N . ARG A 1 174 ? -2.979 -8.173 -7.680 1.00 92.75 174 ARG A N 1
ATOM 1338 C CA . ARG A 1 174 ? -2.766 -9.080 -6.539 1.00 92.75 174 ARG A CA 1
ATOM 1339 C C . ARG A 1 174 ? -2.758 -8.308 -5.220 1.00 92.75 174 ARG A C 1
ATOM 1341 O O . ARG A 1 174 ? -3.391 -8.753 -4.263 1.00 92.75 174 ARG A O 1
ATOM 1348 N N . LEU A 1 175 ? -2.112 -7.143 -5.187 1.00 94.94 175 LEU A N 1
ATOM 1349 C CA . LEU A 1 175 ? -2.089 -6.259 -4.016 1.00 94.94 175 LEU A CA 1
ATOM 1350 C C . LEU A 1 175 ? -3.483 -5.737 -3.668 1.00 94.94 175 LEU A C 1
ATOM 1352 O O . LEU A 1 175 ? -3.889 -5.800 -2.511 1.00 94.94 175 LEU A O 1
ATOM 1356 N N . TYR A 1 176 ? -4.249 -5.304 -4.667 1.00 90.19 176 TYR A N 1
ATOM 1357 C CA . TYR A 1 176 ? -5.629 -4.860 -4.495 1.00 90.19 176 TYR A CA 1
ATOM 1358 C C . TYR A 1 176 ? -6.499 -5.949 -3.852 1.00 90.19 176 TYR A C 1
ATOM 1360 O O . TYR A 1 176 ? -7.204 -5.700 -2.874 1.00 90.19 176 TYR A O 1
ATOM 1368 N N . ARG A 1 177 ? -6.408 -7.190 -4.346 1.00 87.12 177 ARG A N 1
ATOM 1369 C CA . ARG A 1 177 ? -7.124 -8.335 -3.758 1.00 87.12 177 ARG A CA 1
ATOM 1370 C C . ARG A 1 177 ? -6.718 -8.591 -2.313 1.00 87.12 177 ARG A C 1
ATOM 1372 O O . ARG A 1 177 ? -7.579 -8.887 -1.488 1.00 87.12 177 ARG A O 1
ATOM 1379 N N . GLU A 1 178 ? -5.432 -8.467 -2.007 1.00 94.75 178 GLU A N 1
ATOM 1380 C CA . GLU A 1 178 ? -4.927 -8.642 -0.648 1.00 94.75 178 GLU A CA 1
ATOM 1381 C C . GLU A 1 178 ? -5.450 -7.553 0.301 1.00 94.75 178 GLU A C 1
ATOM 1383 O O . GLU A 1 178 ? -5.876 -7.878 1.410 1.00 94.75 178 GLU A O 1
ATOM 1388 N N . LEU A 1 179 ? -5.511 -6.290 -0.136 1.00 89.06 179 LEU A N 1
ATOM 1389 C CA . LEU A 1 179 ? -6.125 -5.201 0.635 1.00 89.06 179 LEU A CA 1
ATOM 1390 C C . LEU A 1 179 ? -7.592 -5.503 0.957 1.00 89.06 179 LEU A C 1
ATOM 1392 O O . LEU A 1 179 ? -8.004 -5.413 2.111 1.00 89.06 179 LEU A O 1
ATOM 1396 N N . ILE A 1 180 ? -8.366 -5.925 -0.047 1.00 86.56 180 ILE A N 1
ATOM 1397 C CA . ILE A 1 180 ? -9.779 -6.289 0.125 1.00 86.56 180 ILE A CA 1
ATOM 1398 C C . ILE A 1 180 ? -9.925 -7.458 1.101 1.00 86.56 180 ILE A C 1
ATOM 1400 O O . ILE A 1 180 ? -10.772 -7.426 1.993 1.00 86.56 180 ILE A O 1
ATOM 1404 N N . ARG A 1 181 ? -9.095 -8.495 0.955 1.00 91.44 181 ARG A N 1
ATOM 1405 C CA . ARG A 1 181 ? -9.108 -9.665 1.838 1.00 91.44 181 ARG A CA 1
ATOM 1406 C C . ARG A 1 181 ? -8.826 -9.267 3.289 1.00 91.44 181 ARG A C 1
ATOM 1408 O O . ARG A 1 181 ? -9.512 -9.752 4.191 1.00 91.44 181 ARG A O 1
ATOM 1415 N N . ARG A 1 182 ? -7.843 -8.391 3.520 1.00 90.75 182 ARG A N 1
ATOM 1416 C CA . ARG A 1 182 ? -7.500 -7.887 4.859 1.00 90.75 182 ARG A CA 1
ATOM 1417 C C . ARG A 1 182 ? -8.614 -7.050 5.459 1.00 90.75 182 ARG A C 1
ATOM 1419 O O . ARG A 1 182 ? -8.986 -7.321 6.595 1.00 90.75 182 ARG A O 1
ATOM 1426 N N . GLU A 1 183 ? -9.202 -6.131 4.697 1.00 88.12 183 GLU A N 1
ATOM 1427 C CA . GLU A 1 183 ? -10.325 -5.324 5.186 1.00 88.12 183 GLU A CA 1
ATOM 1428 C C . GLU A 1 183 ? -11.539 -6.200 5.518 1.00 88.12 183 GLU A C 1
ATOM 1430 O O . GLU A 1 183 ? -12.123 -6.054 6.587 1.00 88.12 183 GLU A O 1
ATOM 1435 N N . LYS A 1 184 ? -11.876 -7.194 4.680 1.00 84.62 184 LYS A N 1
ATOM 1436 C CA . LYS A 1 184 ? -12.941 -8.165 4.997 1.00 84.62 184 LYS A CA 1
ATOM 1437 C C . LYS A 1 184 ? -12.636 -8.944 6.276 1.00 84.62 184 LYS A C 1
ATOM 1439 O O . LYS A 1 184 ? -13.504 -9.098 7.131 1.00 84.62 184 LYS A O 1
ATOM 1444 N N . SER A 1 185 ? -11.402 -9.429 6.425 1.00 87.56 185 SER A N 1
ATOM 1445 C CA . SER A 1 185 ? -10.976 -10.138 7.635 1.00 87.56 185 SER A CA 1
ATOM 1446 C C . SER A 1 185 ? -11.055 -9.248 8.875 1.00 87.56 185 SER A C 1
ATOM 1448 O O . SER A 1 185 ? -11.453 -9.730 9.934 1.00 87.56 185 SER A O 1
ATOM 1450 N N . HIS A 1 186 ? -10.678 -7.979 8.753 1.00 83.38 186 HIS A N 1
ATOM 1451 C CA . HIS A 1 186 ? -10.769 -6.991 9.817 1.00 83.38 186 HIS A CA 1
ATOM 1452 C C . HIS A 1 186 ? -12.232 -6.723 10.188 1.00 83.38 186 HIS A C 1
ATOM 1454 O O . HIS A 1 186 ? -12.608 -6.899 11.345 1.00 83.38 186 HIS A O 1
ATOM 1460 N N . ALA A 1 187 ? -13.087 -6.422 9.208 1.00 79.25 187 ALA A N 1
ATOM 1461 C CA . ALA A 1 187 ? -14.520 -6.204 9.401 1.00 79.25 187 ALA A CA 1
ATOM 1462 C C . ALA A 1 187 ? -15.209 -7.402 10.078 1.00 79.25 187 ALA A C 1
ATOM 1464 O O . ALA A 1 187 ? -15.965 -7.220 11.031 1.00 79.25 187 ALA A O 1
ATOM 1465 N N . ASN A 1 188 ? -14.891 -8.631 9.657 1.00 83.81 188 ASN A N 1
ATOM 1466 C CA . ASN A 1 188 ? -15.403 -9.849 10.291 1.00 83.81 188 ASN A CA 1
ATOM 1467 C C . ASN A 1 188 ? -14.982 -9.962 11.762 1.00 83.81 188 ASN A C 1
ATOM 1469 O O . ASN A 1 188 ? -15.809 -10.310 12.603 1.00 83.81 188 ASN A O 1
ATOM 1473 N N . ARG A 1 189 ? -13.722 -9.637 12.097 1.00 83.12 189 ARG A N 1
ATO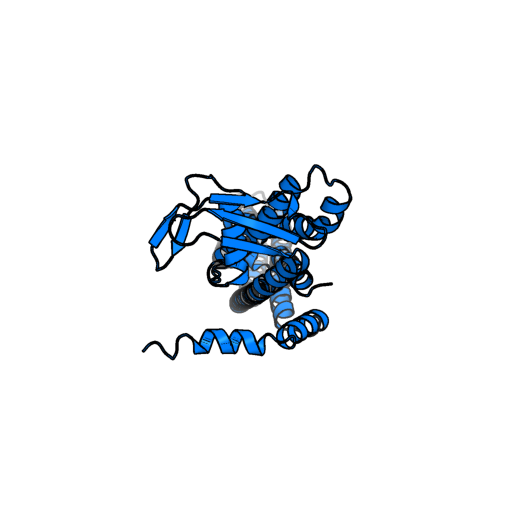M 1474 C CA . ARG A 1 189 ? -13.266 -9.602 13.497 1.00 83.12 189 ARG A CA 1
ATOM 1475 C C . ARG A 1 189 ? -14.039 -8.567 14.311 1.00 83.12 189 ARG A C 1
ATOM 1477 O O . ARG A 1 189 ? -14.411 -8.864 15.439 1.00 83.12 189 ARG A O 1
ATOM 1484 N N . LEU A 1 190 ? -14.310 -7.390 13.746 1.00 78.19 190 LEU A N 1
ATOM 1485 C CA . LEU A 1 190 ? -15.080 -6.346 14.429 1.00 78.19 190 LEU A CA 1
ATOM 1486 C C . LEU A 1 190 ? -16.520 -6.772 14.713 1.00 78.19 190 LEU A C 1
ATOM 1488 O O . LEU A 1 190 ? -17.007 -6.565 15.821 1.00 78.19 190 LEU A O 1
ATOM 1492 N N . ILE A 1 191 ? -17.180 -7.407 13.745 1.00 78.88 191 ILE A N 1
ATOM 1493 C CA . ILE A 1 191 ? -18.544 -7.924 13.917 1.00 78.88 191 ILE A CA 1
ATOM 1494 C C . ILE A 1 191 ? -18.566 -9.042 14.963 1.00 78.88 191 ILE A C 1
ATOM 1496 O O . ILE A 1 191 ? -19.433 -9.050 15.834 1.00 78.88 191 ILE A O 1
ATOM 1500 N N . ALA A 1 192 ? -17.585 -9.949 14.933 1.00 82.88 192 ALA A N 1
ATOM 1501 C CA . ALA A 1 192 ? -17.478 -11.048 15.892 1.00 82.88 192 ALA A CA 1
ATOM 1502 C C . ALA A 1 192 ? -17.261 -10.581 17.343 1.00 82.88 192 ALA A C 1
ATOM 1504 O O . ALA A 1 192 ? -17.562 -11.325 18.275 1.00 82.88 192 ALA A O 1
ATOM 1505 N N . LEU A 1 193 ? -16.763 -9.357 17.562 1.00 78.75 193 LEU A N 1
ATOM 1506 C CA . LEU A 1 193 ? -16.655 -8.790 18.908 1.00 78.75 193 LEU A CA 1
ATOM 1507 C C . LEU A 1 193 ? -18.019 -8.470 19.536 1.00 78.75 193 LEU A C 1
ATOM 1509 O O . LEU A 1 193 ? -18.059 -8.320 20.761 1.00 78.75 193 LEU A O 1
ATOM 1513 N N . ASP A 1 194 ? -19.084 -8.364 18.728 1.00 77.25 194 ASP A N 1
ATOM 1514 C CA . ASP A 1 194 ? -20.435 -7.944 19.121 1.00 77.25 194 ASP A CA 1
ATOM 1515 C C . ASP A 1 194 ? -20.405 -6.721 20.046 1.00 77.25 194 ASP A C 1
ATOM 1517 O O . ASP A 1 194 ? -20.935 -6.719 21.159 1.00 77.25 194 ASP A O 1
ATOM 1521 N N . LEU A 1 195 ? -19.709 -5.667 19.600 1.00 72.50 195 LEU A N 1
ATOM 1522 C CA . LEU A 1 195 ? -19.556 -4.439 20.386 1.00 72.50 195 LEU A CA 1
ATOM 1523 C C . LEU A 1 195 ? -20.921 -3.902 20.817 1.00 72.50 195 LEU A C 1
ATOM 1525 O O . LEU A 1 195 ? -21.098 -3.532 21.973 1.00 72.50 195 LEU A O 1
ATOM 1529 N N . ARG A 1 196 ? -21.901 -3.940 19.909 1.00 72.44 196 ARG A N 1
ATOM 1530 C CA . ARG A 1 196 ? -23.272 -3.520 20.181 1.00 72.44 196 ARG A CA 1
ATOM 1531 C C . ARG A 1 196 ? -23.918 -4.345 21.293 1.00 72.44 196 ARG A C 1
ATOM 1533 O O . ARG A 1 196 ? -24.375 -3.754 22.265 1.00 72.44 196 ARG A O 1
ATOM 1540 N N . GLY A 1 197 ? -23.936 -5.675 21.192 1.00 73.69 197 GLY A N 1
ATOM 1541 C CA . GLY A 1 197 ? -24.554 -6.518 22.215 1.00 73.69 197 GLY A CA 1
ATOM 1542 C C . GLY A 1 197 ? -23.854 -6.412 23.568 1.00 73.69 197 GLY A C 1
ATOM 1543 O O . GLY A 1 197 ? -24.525 -6.350 24.601 1.00 73.69 197 GLY A O 1
ATOM 1544 N N . LYS A 1 198 ? -22.520 -6.289 23.580 1.00 72.25 198 LYS A N 1
ATOM 1545 C CA . LYS A 1 198 ? -21.752 -6.041 24.810 1.00 72.25 198 LYS A CA 1
ATOM 1546 C C . LYS A 1 198 ? -22.085 -4.686 25.439 1.00 72.25 198 LYS A C 1
ATOM 1548 O O . LYS A 1 198 ? -22.191 -4.609 26.664 1.00 72.25 198 LYS A O 1
ATOM 1553 N N . PHE A 1 199 ? -22.290 -3.639 24.639 1.00 68.88 199 PHE A N 1
ATOM 1554 C CA . PHE A 1 199 ? -22.672 -2.314 25.138 1.00 68.88 199 PHE A CA 1
ATOM 1555 C C . PHE A 1 199 ? -24.127 -2.251 25.615 1.00 68.88 199 PHE A C 1
ATOM 1557 O O . PHE A 1 199 ? -24.375 -1.805 26.736 1.00 68.88 199 PHE A O 1
ATOM 1564 N N . GLU A 1 200 ? -25.079 -2.709 24.798 1.00 70.12 200 GLU A N 1
ATOM 1565 C CA . GLU A 1 200 ? -26.516 -2.605 25.082 1.00 70.12 200 GLU A CA 1
ATOM 1566 C C . GLU A 1 200 ? -26.926 -3.453 26.294 1.00 70.12 200 GLU A C 1
ATOM 1568 O O . GLU A 1 200 ? -27.710 -2.990 27.119 1.00 70.12 200 GLU A O 1
ATOM 1573 N N . LYS A 1 201 ? -26.377 -4.668 26.452 1.00 71.50 201 LYS A N 1
ATOM 1574 C CA . LYS A 1 201 ? -26.796 -5.580 27.532 1.00 71.50 201 LYS A CA 1
ATOM 1575 C C . LYS A 1 201 ? -26.055 -5.378 28.851 1.00 71.50 201 LYS A C 1
ATOM 1577 O O . LYS A 1 201 ? -26.632 -5.633 29.900 1.00 71.50 201 LYS A O 1
ATOM 1582 N N . GLY A 1 202 ? -24.788 -4.960 28.816 1.00 77.12 202 GLY A N 1
ATOM 1583 C CA . GLY A 1 202 ? -23.994 -4.808 30.039 1.00 77.12 202 GLY A CA 1
ATOM 1584 C C . GLY A 1 202 ? -23.911 -3.360 30.504 1.00 77.12 202 GLY A C 1
ATOM 1585 O O . GLY A 1 202 ? -24.458 -3.000 31.543 1.00 77.12 202 GLY A O 1
ATOM 1586 N N . ALA A 1 203 ? -23.258 -2.507 29.719 1.00 74.75 203 ALA A N 1
ATOM 1587 C CA . ALA A 1 203 ? -22.883 -1.185 30.197 1.00 74.75 203 ALA A CA 1
ATOM 1588 C C . ALA A 1 203 ? -24.083 -0.218 30.248 1.00 74.75 203 ALA A C 1
ATOM 1590 O O . ALA A 1 203 ? -24.179 0.568 31.187 1.00 74.75 203 ALA A O 1
ATOM 1591 N N . GLY A 1 204 ? -25.051 -0.340 29.330 1.00 75.00 204 GLY A N 1
ATOM 1592 C CA . GLY A 1 204 ? -26.317 0.403 29.405 1.00 75.00 204 GLY A CA 1
ATOM 1593 C C . GLY A 1 204 ? -27.105 0.113 30.690 1.00 75.00 204 GLY A C 1
ATOM 1594 O O . GLY A 1 204 ? -27.511 1.042 31.388 1.00 75.00 204 GLY A O 1
ATOM 1595 N N . TYR A 1 205 ? -27.234 -1.167 31.050 1.00 82.94 205 TYR A N 1
ATOM 1596 C CA . TYR A 1 205 ? -27.875 -1.596 32.296 1.00 82.94 205 TYR A CA 1
ATOM 1597 C C . TYR A 1 205 ? -27.124 -1.098 33.537 1.00 82.94 205 TYR A C 1
ATOM 1599 O O . TYR A 1 205 ? -27.737 -0.576 34.467 1.00 82.94 205 TYR A O 1
ATOM 1607 N N . LEU A 1 206 ? -25.790 -1.207 33.553 1.00 85.12 206 LEU A N 1
ATOM 1608 C CA . LEU A 1 206 ? -24.982 -0.706 34.668 1.00 85.12 206 LEU A CA 1
ATOM 1609 C C . LEU A 1 206 ? -25.101 0.811 34.831 1.00 85.12 206 LEU A C 1
ATOM 1611 O O . LEU A 1 206 ? -25.149 1.292 35.960 1.00 85.12 206 LEU A O 1
ATOM 1615 N N . CYS A 1 207 ? -25.184 1.565 33.732 1.00 79.75 207 CYS A N 1
ATOM 1616 C CA . CYS A 1 207 ? -25.454 2.998 33.786 1.00 79.75 207 CYS A CA 1
ATOM 1617 C C . CYS A 1 207 ? -26.834 3.282 34.386 1.00 79.75 207 CYS A C 1
ATOM 1619 O O . CYS A 1 207 ? -26.942 4.139 35.258 1.00 79.75 207 CYS A O 1
ATOM 1621 N N . GLU A 1 208 ? -27.878 2.565 33.970 1.00 83.38 208 GLU A N 1
ATOM 1622 C CA . GLU A 1 208 ? -29.221 2.719 34.538 1.00 83.38 208 GLU A CA 1
ATOM 1623 C C . GLU A 1 208 ? -29.239 2.425 36.046 1.00 83.38 208 GLU A C 1
ATOM 1625 O O . GLU A 1 208 ? -29.752 3.227 36.828 1.00 83.38 208 GLU A O 1
ATOM 1630 N N . LYS A 1 209 ? -28.604 1.327 36.476 1.00 89.50 209 LYS A N 1
ATOM 1631 C CA . LYS A 1 209 ? -28.483 0.980 37.899 1.00 89.50 209 LYS A CA 1
ATOM 1632 C C . LYS A 1 209 ? -27.683 1.997 38.691 1.00 89.50 209 LYS A C 1
ATOM 1634 O O . LYS A 1 209 ? -28.117 2.386 39.772 1.00 89.50 209 LYS A O 1
ATOM 1639 N N . LEU A 1 210 ? -26.585 2.488 38.124 1.00 85.56 210 LEU A N 1
ATOM 1640 C CA . LEU A 1 210 ? -25.831 3.586 38.704 1.00 85.56 210 LEU A CA 1
ATOM 1641 C C . LEU A 1 210 ? -26.743 4.800 38.927 1.00 85.56 210 LEU A C 1
ATOM 1643 O O . LEU A 1 210 ? -26.793 5.314 40.034 1.00 85.56 210 LEU A O 1
ATOM 1647 N N . PHE A 1 211 ? -27.529 5.221 37.933 1.00 81.12 211 PHE A N 1
ATOM 1648 C CA . PHE A 1 211 ? -28.462 6.342 38.097 1.00 81.12 211 PHE A CA 1
ATOM 1649 C C . PHE A 1 211 ? -29.497 6.124 39.206 1.00 81.12 211 PHE A C 1
ATOM 1651 O O . PHE A 1 211 ? -29.825 7.074 39.917 1.00 81.12 211 PHE A O 1
ATOM 1658 N N . CYS A 1 212 ? -30.013 4.903 39.362 1.00 86.00 212 CYS A N 1
ATOM 1659 C CA . CYS A 1 212 ? -30.926 4.571 40.455 1.00 86.00 212 CYS A CA 1
ATOM 1660 C C . CYS A 1 212 ? -30.248 4.703 41.822 1.00 86.00 212 CYS A C 1
ATOM 1662 O O . CYS A 1 212 ? -30.793 5.361 42.705 1.00 86.00 212 CYS A O 1
ATOM 1664 N N . ASP A 1 213 ? -29.065 4.111 41.987 1.00 87.44 213 ASP A N 1
ATOM 1665 C CA . ASP A 1 213 ? -28.345 4.125 43.265 1.00 87.44 213 ASP A CA 1
ATOM 1666 C C . ASP A 1 213 ? -27.870 5.526 43.638 1.00 87.44 213 ASP A C 1
ATOM 1668 O O . ASP A 1 213 ? -27.821 5.887 44.803 1.00 87.44 213 ASP A O 1
ATOM 1672 N N . LEU A 1 214 ? -27.578 6.354 42.642 1.00 78.44 214 LEU A N 1
ATOM 1673 C CA . LEU A 1 214 ? -27.146 7.728 42.839 1.00 78.44 214 LEU A CA 1
ATOM 1674 C C . LEU A 1 214 ? -28.240 8.694 43.288 1.00 78.44 214 LEU A C 1
ATOM 1676 O O . LEU A 1 214 ? -27.929 9.769 43.795 1.00 78.44 214 LEU A O 1
ATOM 1680 N N . ARG A 1 215 ? -29.513 8.331 43.118 1.00 79.19 215 ARG A N 1
ATOM 1681 C CA . ARG A 1 215 ? -30.645 9.105 43.648 1.00 79.19 215 ARG A CA 1
ATOM 1682 C C . ARG A 1 215 ? -30.921 8.820 45.121 1.00 79.19 215 ARG A C 1
ATOM 1684 O O . ARG A 1 215 ? -31.664 9.566 45.749 1.00 79.19 215 ARG A O 1
ATOM 1691 N N . ASP A 1 216 ? -30.342 7.752 45.655 1.00 81.06 216 ASP A N 1
ATOM 1692 C CA . ASP A 1 216 ? -30.541 7.300 47.023 1.00 81.06 216 ASP A CA 1
ATOM 1693 C C . ASP A 1 216 ? -29.196 7.340 47.756 1.00 81.06 216 ASP A C 1
ATOM 1695 O O . ASP A 1 216 ? -28.355 6.458 47.597 1.00 81.06 216 ASP A O 1
ATOM 1699 N N . GLY A 1 217 ? -28.983 8.367 48.585 1.00 76.19 217 GLY A N 1
ATOM 1700 C CA . GLY A 1 217 ? -27.724 8.546 49.321 1.00 76.19 217 GLY A CA 1
ATOM 1701 C C . GLY A 1 217 ? -27.329 7.337 50.185 1.00 76.19 217 GLY A C 1
ATOM 1702 O O . GLY A 1 217 ? -26.139 7.117 50.430 1.00 76.19 217 GLY A O 1
ATOM 1703 N N . SER A 1 218 ? -28.294 6.495 50.577 1.00 84.38 218 SER A N 1
ATOM 1704 C CA . SER A 1 218 ? -28.034 5.255 51.319 1.00 84.38 218 SER A CA 1
ATOM 1705 C C . SER A 1 218 ? -27.361 4.160 50.476 1.00 84.38 218 SER A C 1
ATOM 1707 O O . SER A 1 218 ? -26.776 3.228 51.026 1.00 84.38 218 SER A O 1
ATOM 1709 N N . ARG A 1 219 ? -27.370 4.287 49.142 1.00 87.31 219 ARG A N 1
ATOM 1710 C CA . ARG A 1 219 ? -26.833 3.304 48.183 1.00 87.31 219 ARG A CA 1
ATOM 1711 C C . ARG A 1 219 ? -25.476 3.679 47.599 1.00 87.31 219 ARG A C 1
ATOM 1713 O O . ARG A 1 219 ? -25.062 3.179 46.551 1.00 87.31 219 ARG A O 1
ATOM 1720 N N . THR A 1 220 ? -24.738 4.540 48.294 1.00 83.31 220 THR A N 1
ATOM 1721 C CA . THR A 1 220 ? -23.417 5.012 47.854 1.00 83.31 220 THR A CA 1
ATOM 1722 C C . THR A 1 220 ? -22.438 3.856 47.580 1.00 83.31 220 THR A C 1
ATOM 1724 O O . THR A 1 220 ? -21.631 3.927 46.652 1.00 83.31 220 THR A O 1
ATOM 1727 N N . VAL A 1 221 ? -22.520 2.758 48.341 1.00 87.69 221 VAL A N 1
ATOM 1728 C CA . VAL A 1 221 ? -21.670 1.569 48.142 1.00 87.69 221 VAL A CA 1
ATOM 1729 C C . VAL A 1 221 ? -21.988 0.867 46.815 1.00 87.69 221 VAL A C 1
ATOM 1731 O O . VAL A 1 221 ? -21.074 0.541 46.056 1.00 87.69 221 VAL A O 1
ATOM 1734 N N . GLN A 1 222 ? -23.271 0.682 46.499 1.00 91.31 222 GLN A N 1
ATOM 1735 C CA . GLN A 1 222 ? -23.743 0.068 45.257 1.00 91.31 222 GLN A CA 1
ATOM 1736 C C . GLN A 1 222 ? -23.371 0.930 44.045 1.00 91.31 222 GLN A C 1
ATOM 1738 O O . GLN A 1 222 ? -22.849 0.413 43.057 1.00 91.31 222 GLN A O 1
ATOM 1743 N N . ALA A 1 223 ? -23.513 2.254 44.156 1.00 84.81 223 ALA A N 1
ATOM 1744 C CA . ALA A 1 223 ? -23.086 3.180 43.113 1.00 84.81 223 ALA A CA 1
ATOM 1745 C C . ALA A 1 223 ? -21.584 3.063 42.793 1.00 84.81 223 ALA A C 1
ATOM 1747 O O . ALA A 1 223 ? -21.193 3.027 41.623 1.00 84.81 223 ALA A O 1
ATOM 1748 N N . ARG A 1 224 ? -20.721 2.938 43.813 1.00 85.31 224 ARG A N 1
ATOM 1749 C CA . ARG A 1 224 ? -19.276 2.713 43.608 1.00 85.31 224 ARG A CA 1
ATOM 1750 C C . ARG A 1 224 ? -18.994 1.385 42.912 1.00 85.31 224 ARG A C 1
ATOM 1752 O O . ARG A 1 224 ? -18.137 1.333 42.027 1.00 85.31 224 ARG A O 1
ATOM 1759 N N . LEU A 1 225 ? -19.724 0.328 43.271 1.00 89.75 225 LEU A N 1
ATOM 1760 C CA . LEU A 1 225 ? -19.603 -0.970 42.612 1.00 89.75 225 LEU A CA 1
ATOM 1761 C C . LEU A 1 225 ? -19.978 -0.868 41.127 1.00 89.75 225 LEU A C 1
ATOM 1763 O O . LEU A 1 225 ? -19.195 -1.287 40.277 1.00 89.75 225 LEU A O 1
ATOM 1767 N N . HIS A 1 226 ? -21.105 -0.232 40.797 1.00 88.88 226 HIS A N 1
ATOM 1768 C CA . HIS A 1 226 ? -21.516 -0.032 39.406 1.00 88.88 226 HIS A CA 1
ATOM 1769 C C . HIS A 1 226 ? -20.522 0.835 38.617 1.00 88.88 226 HIS A C 1
ATOM 1771 O O . HIS A 1 226 ? -20.176 0.479 37.492 1.00 88.88 226 HIS A O 1
ATOM 1777 N N . LEU A 1 227 ? -19.967 1.906 39.200 1.00 84.31 227 LEU A N 1
ATOM 1778 C CA . LEU A 1 227 ? -18.889 2.692 38.572 1.00 84.31 227 LEU A CA 1
ATOM 1779 C C . LEU A 1 227 ? -17.641 1.852 38.283 1.00 84.31 227 LEU A C 1
ATOM 1781 O O . LEU A 1 227 ? -17.015 2.000 37.230 1.00 84.31 227 LEU A O 1
ATOM 1785 N N . LYS A 1 228 ? -17.254 0.969 39.210 1.00 88.38 228 LYS A N 1
ATOM 1786 C CA . LYS A 1 228 ? -16.148 0.02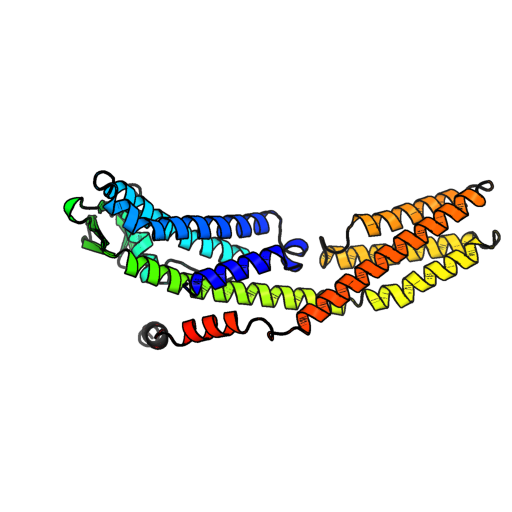8 39.004 1.00 88.38 228 LYS A CA 1
ATOM 1787 C C . LYS A 1 228 ? -16.455 -0.936 37.855 1.00 88.38 228 LYS A C 1
ATOM 1789 O O . LYS A 1 228 ? -15.639 -1.032 36.943 1.00 88.38 228 LYS A O 1
ATOM 1794 N N . MET A 1 229 ? -17.634 -1.554 37.843 1.00 89.56 229 MET A N 1
ATOM 1795 C CA . MET A 1 229 ? -18.048 -2.481 36.783 1.00 89.56 229 MET A CA 1
ATOM 1796 C C . MET A 1 229 ? -18.107 -1.801 35.408 1.00 89.56 229 MET A C 1
ATOM 1798 O O . MET A 1 229 ? -17.622 -2.363 34.431 1.00 89.56 229 MET A O 1
ATOM 1802 N N . ILE A 1 230 ? -18.623 -0.567 35.324 1.00 84.00 230 ILE A N 1
ATOM 1803 C CA . ILE A 1 230 ? -18.624 0.226 34.082 1.00 84.00 230 ILE A CA 1
ATOM 1804 C C . ILE A 1 230 ? -17.190 0.441 33.593 1.00 84.00 230 ILE A C 1
ATOM 1806 O O . ILE A 1 230 ? -16.905 0.238 32.414 1.00 84.00 230 ILE A O 1
ATOM 1810 N N . ARG A 1 231 ? -16.263 0.816 34.484 1.00 84.44 231 ARG A N 1
ATOM 1811 C CA . ARG A 1 231 ? -14.849 0.999 34.121 1.00 84.44 231 ARG A CA 1
ATOM 1812 C C . ARG A 1 231 ? -14.188 -0.292 33.671 1.00 84.44 231 ARG A C 1
ATOM 1814 O O . ARG A 1 231 ? -13.435 -0.252 32.708 1.00 84.44 231 ARG A O 1
ATOM 1821 N N . GLU A 1 232 ? -14.445 -1.408 34.342 1.00 85.44 232 GLU A N 1
ATOM 1822 C CA . GLU A 1 232 ? -13.907 -2.717 33.959 1.00 85.44 232 GLU A CA 1
ATOM 1823 C C . GLU A 1 232 ? -14.450 -3.151 32.600 1.00 85.44 232 GLU A C 1
ATOM 1825 O O . GLU A 1 232 ? -13.686 -3.584 31.739 1.00 85.44 232 GLU A O 1
ATOM 1830 N N . GLN A 1 233 ? -15.745 -2.949 32.359 1.00 82.62 233 GLN A N 1
ATOM 1831 C CA . GLN A 1 233 ? -16.364 -3.285 31.088 1.00 82.62 233 GLN A CA 1
ATOM 1832 C C . GLN A 1 233 ? -15.836 -2.397 29.954 1.00 82.62 233 GLN A C 1
ATOM 1834 O O . GLN A 1 233 ? -15.438 -2.913 28.911 1.00 82.62 233 GLN A O 1
ATOM 1839 N N . ILE A 1 234 ? -15.757 -1.076 30.155 1.00 77.38 234 ILE A N 1
ATOM 1840 C CA . ILE A 1 234 ? -15.163 -0.147 29.179 1.00 77.38 234 ILE A CA 1
ATOM 1841 C C . ILE A 1 234 ? -13.675 -0.432 28.993 1.00 77.38 234 ILE A C 1
ATOM 1843 O O . ILE A 1 234 ? -13.206 -0.431 27.862 1.00 77.38 234 ILE A O 1
ATOM 1847 N N . GLY A 1 235 ? -12.939 -0.729 30.060 1.00 77.44 235 GLY A N 1
ATOM 1848 C CA . GLY A 1 235 ? -11.524 -1.090 30.015 1.00 77.44 235 GLY A CA 1
ATOM 1849 C C . GLY A 1 235 ? -11.282 -2.358 29.200 1.00 77.44 235 GLY A C 1
ATOM 1850 O O . GLY A 1 235 ? -10.471 -2.339 28.279 1.00 77.44 235 GLY A O 1
ATOM 1851 N N . GLY A 1 236 ? -12.050 -3.420 29.454 1.00 78.00 236 GLY A N 1
ATOM 1852 C CA . GLY A 1 236 ? -12.005 -4.655 28.671 1.00 78.00 236 GLY A CA 1
ATOM 1853 C C . GLY A 1 236 ? -12.393 -4.428 27.209 1.00 78.00 236 GLY A C 1
ATOM 1854 O O . GLY A 1 236 ? -11.764 -4.976 26.305 1.00 78.00 236 GLY A O 1
ATOM 1855 N N . MET A 1 237 ? -13.369 -3.555 26.944 1.00 71.69 237 MET A N 1
ATOM 1856 C CA . MET A 1 237 ? -13.708 -3.151 25.579 1.00 71.69 237 MET A CA 1
ATOM 1857 C C . MET A 1 237 ? -12.577 -2.368 24.925 1.00 71.69 237 MET A C 1
ATOM 1859 O O . MET A 1 237 ? -12.243 -2.675 23.790 1.00 71.69 237 MET A O 1
ATOM 1863 N N . VAL A 1 238 ? -11.945 -1.416 25.610 1.00 70.44 238 VAL A N 1
ATOM 1864 C CA . VAL A 1 238 ? -10.785 -0.666 25.107 1.00 70.44 238 VAL A CA 1
ATOM 1865 C C . VAL A 1 238 ? -9.588 -1.579 24.889 1.00 70.44 238 VAL A C 1
ATOM 1867 O O . VAL A 1 238 ? -8.825 -1.332 23.967 1.00 70.44 238 VAL A O 1
ATOM 1870 N N . GLU A 1 239 ? -9.411 -2.641 25.668 1.00 72.25 239 GLU A N 1
ATOM 1871 C CA . GLU A 1 239 ? -8.331 -3.605 25.460 1.00 72.25 239 GLU A CA 1
ATOM 1872 C C . GLU A 1 239 ? -8.592 -4.499 24.236 1.00 72.25 239 GLU A C 1
ATOM 1874 O O . GLU A 1 239 ? -7.732 -4.629 23.359 1.00 72.25 239 GLU A O 1
ATOM 1879 N N . LEU A 1 240 ? -9.807 -5.049 24.124 1.00 66.06 240 LEU A N 1
ATOM 1880 C CA . LEU A 1 240 ? -10.253 -5.827 22.961 1.00 66.06 240 LEU A CA 1
ATOM 1881 C C . LEU A 1 240 ? -10.229 -4.976 21.682 1.00 66.06 240 LEU A C 1
ATOM 1883 O O . LEU A 1 240 ? -9.744 -5.408 20.636 1.00 66.06 240 LEU A O 1
ATOM 1887 N N . SER A 1 241 ? -10.676 -3.727 21.796 1.00 60.25 241 SER A N 1
ATOM 1888 C CA . SER A 1 241 ? -10.626 -2.713 20.744 1.00 60.25 241 SER A CA 1
ATOM 1889 C C . SER A 1 241 ? -9.200 -2.221 20.515 1.00 60.25 241 SER A C 1
ATOM 1891 O O . SER A 1 241 ? -8.821 -1.926 19.402 1.00 60.25 241 SER A O 1
ATOM 1893 N N . GLY A 1 242 ? -8.333 -2.170 21.514 1.00 58.50 242 GLY A N 1
ATOM 1894 C CA . GLY A 1 242 ? -6.951 -1.716 21.360 1.00 58.50 242 GLY A CA 1
ATOM 1895 C C . GLY A 1 242 ? -6.132 -2.658 20.480 1.00 58.50 242 GLY A C 1
ATOM 1896 O O . GLY A 1 242 ? -5.234 -2.208 19.766 1.00 58.50 242 GLY A O 1
ATOM 1897 N N . LYS A 1 243 ? -6.481 -3.950 20.491 1.00 59.03 243 LYS A N 1
ATOM 1898 C CA . LYS A 1 243 ? -5.912 -4.976 19.607 1.00 59.03 243 LYS A CA 1
ATOM 1899 C C . LYS A 1 243 ? -6.559 -4.996 18.212 1.00 59.03 243 LYS A C 1
ATOM 1901 O O . LYS A 1 243 ? -5.868 -5.337 17.260 1.00 59.03 243 LYS A O 1
ATOM 1906 N N . ALA A 1 244 ? -7.835 -4.617 18.075 1.00 53.09 244 ALA A N 1
ATOM 1907 C CA . ALA A 1 244 ? -8.604 -4.735 16.823 1.00 53.09 244 ALA A CA 1
ATOM 1908 C C . ALA A 1 244 ? -8.990 -3.405 16.135 1.00 53.09 244 ALA A C 1
ATOM 1910 O O . ALA A 1 244 ? -9.409 -3.413 14.991 1.00 53.09 244 ALA A O 1
ATOM 1911 N N . LEU A 1 245 ? -8.878 -2.263 16.808 1.00 54.84 245 LEU A N 1
ATOM 1912 C CA . LEU A 1 245 ? -9.444 -0.945 16.470 1.00 54.84 245 LEU A CA 1
ATOM 1913 C C . LEU A 1 245 ? -8.455 0.173 16.840 1.00 54.84 245 LEU A C 1
ATOM 1915 O O . LEU A 1 245 ? -8.877 1.233 17.298 1.00 54.84 245 LEU A O 1
ATOM 1919 N N . LYS A 1 246 ? -7.140 -0.029 16.673 1.00 52.34 246 LYS A N 1
ATOM 1920 C CA . LYS A 1 246 ? -6.086 0.878 17.179 1.00 52.34 246 LYS A CA 1
ATOM 1921 C C . LYS A 1 246 ? -6.170 2.353 16.714 1.00 52.34 246 LYS A C 1
ATOM 1923 O O . LYS A 1 246 ? -5.400 3.164 17.218 1.00 52.34 246 LYS A O 1
ATOM 1928 N N . GLY A 1 247 ? -7.130 2.723 15.863 1.00 52.31 247 GLY A N 1
ATOM 1929 C CA . GLY A 1 247 ? -7.554 4.108 15.610 1.00 52.31 247 GLY A CA 1
ATOM 1930 C C . GLY A 1 247 ? -9.072 4.338 15.492 1.00 52.31 247 GLY A C 1
ATOM 1931 O O . GLY A 1 247 ? -9.482 5.467 15.259 1.00 52.31 247 GLY A O 1
ATOM 1932 N N . ALA A 1 248 ? -9.913 3.306 15.633 1.00 47.97 248 ALA A N 1
ATOM 1933 C CA . ALA A 1 248 ? -11.340 3.379 15.297 1.00 47.97 248 ALA A CA 1
ATOM 1934 C C . ALA A 1 248 ? -12.260 3.613 16.504 1.00 47.97 248 ALA A C 1
ATOM 1936 O O . ALA A 1 248 ? -13.236 4.332 16.360 1.00 47.97 248 ALA A O 1
ATOM 1937 N N . LEU A 1 249 ? -11.940 3.103 17.700 1.00 54.00 249 LEU A N 1
ATOM 1938 C CA . LEU A 1 249 ? -12.470 3.735 18.910 1.00 54.00 249 LEU A CA 1
ATOM 1939 C C . LEU A 1 249 ? -11.598 4.962 19.136 1.00 54.00 249 LEU A C 1
ATOM 1941 O O . LEU A 1 249 ? -10.401 4.819 19.411 1.00 54.00 249 LEU A O 1
ATOM 1945 N N . GLN A 1 250 ? -12.165 6.157 18.997 1.00 58.41 250 GLN A N 1
ATOM 1946 C CA . GLN A 1 250 ? -11.464 7.365 19.395 1.00 58.41 250 GLN A CA 1
ATOM 1947 C C . GLN A 1 250 ? -11.061 7.183 20.860 1.00 58.41 250 GLN A C 1
ATOM 1949 O O . GLN A 1 250 ? -11.905 7.168 21.755 1.00 58.41 250 GLN A O 1
ATOM 1954 N N . ARG A 1 251 ? -9.758 6.977 21.112 1.00 57.69 251 ARG A N 1
ATOM 1955 C CA . ARG A 1 251 ? -9.220 6.798 22.470 1.00 57.69 251 ARG A CA 1
ATOM 1956 C C . ARG A 1 251 ? -9.746 7.894 23.395 1.00 57.69 251 ARG A C 1
ATOM 1958 O O . ARG A 1 251 ? -9.980 7.624 24.562 1.00 57.69 251 ARG A O 1
ATOM 1965 N N . THR A 1 252 ? -9.976 9.088 22.859 1.00 59.91 252 THR A N 1
ATOM 1966 C CA . THR A 1 252 ? -10.573 10.247 23.521 1.00 59.91 252 THR A CA 1
ATOM 1967 C C . THR A 1 252 ? -11.934 9.972 24.160 1.00 59.91 252 THR A C 1
ATOM 1969 O O . THR A 1 252 ? -12.077 10.295 25.332 1.00 59.91 252 THR A O 1
ATOM 1972 N N . GLU A 1 253 ? -12.887 9.327 23.485 1.00 67.25 253 GLU A N 1
ATOM 1973 C CA . GLU A 1 253 ? -14.247 9.106 24.017 1.00 67.25 253 GLU A CA 1
ATOM 1974 C C . GLU A 1 253 ? -14.251 8.075 25.152 1.00 67.25 253 GLU A C 1
ATOM 1976 O O . GLU A 1 253 ? -14.765 8.325 26.241 1.00 67.25 253 GLU A O 1
ATOM 1981 N N . ALA A 1 254 ? -13.587 6.931 24.967 1.00 67.62 254 ALA A N 1
ATOM 1982 C CA . ALA A 1 254 ? -13.495 5.935 26.034 1.00 67.62 254 ALA A CA 1
ATOM 1983 C C . ALA A 1 254 ? -12.656 6.433 27.227 1.00 67.62 254 ALA A C 1
ATOM 1985 O O . ALA A 1 254 ? -13.004 6.181 28.382 1.00 67.62 254 ALA A O 1
ATOM 1986 N N . ILE A 1 255 ? -11.574 7.184 26.973 1.00 72.88 255 ILE A N 1
ATOM 1987 C CA . ILE A 1 255 ? -10.796 7.848 28.029 1.00 72.88 255 ILE A CA 1
ATOM 1988 C C . ILE A 1 255 ? -11.647 8.902 28.742 1.00 72.88 255 ILE A C 1
ATOM 1990 O O . ILE A 1 255 ? -11.529 9.023 29.960 1.00 72.88 255 ILE A O 1
ATOM 1994 N N . SER A 1 256 ? -12.492 9.644 28.024 1.00 76.38 256 SER A N 1
ATOM 1995 C CA . SER A 1 256 ? -13.415 10.629 28.596 1.00 76.38 256 SER A CA 1
ATOM 1996 C C . SER A 1 256 ? -14.371 9.965 29.586 1.00 76.38 256 SER A C 1
ATOM 1998 O O . SER A 1 256 ? -14.409 10.353 30.754 1.00 76.38 256 SER A O 1
ATOM 2000 N N . VAL A 1 257 ? -15.011 8.856 29.198 1.00 73.12 257 VAL A N 1
ATOM 2001 C CA . VAL A 1 257 ? -15.894 8.086 30.092 1.00 73.12 257 VAL A CA 1
ATOM 2002 C C . VAL A 1 257 ? -15.131 7.527 31.308 1.00 73.12 257 VAL A C 1
ATOM 2004 O O . VAL A 1 257 ? -15.602 7.613 32.446 1.00 73.12 257 VAL A O 1
ATOM 2007 N N . ILE A 1 258 ? -13.911 7.008 31.123 1.00 78.19 258 ILE A N 1
ATOM 2008 C CA . ILE A 1 258 ? -13.066 6.537 32.240 1.00 78.19 258 ILE A CA 1
ATOM 2009 C C . ILE A 1 258 ? -12.668 7.692 33.179 1.00 78.19 258 ILE A C 1
ATOM 2011 O O . ILE A 1 258 ? -12.618 7.517 34.399 1.00 78.19 258 ILE A O 1
ATOM 2015 N N . LYS A 1 259 ? -12.376 8.883 32.647 1.00 80.50 259 LYS A N 1
ATOM 2016 C CA . LYS A 1 259 ? -12.069 10.073 33.455 1.00 80.50 259 LYS A CA 1
ATOM 2017 C C . LYS A 1 259 ? -13.299 10.545 34.231 1.00 80.50 259 LYS A C 1
ATOM 2019 O O . LYS A 1 259 ? -13.188 10.765 35.436 1.00 80.50 259 LYS A O 1
ATOM 2024 N N . ALA A 1 260 ? -14.458 10.616 33.578 1.00 78.50 260 ALA A N 1
ATOM 2025 C CA . ALA A 1 260 ? -15.722 11.018 34.190 1.00 78.50 260 ALA A CA 1
ATOM 2026 C C . ALA A 1 260 ? -16.124 10.078 35.338 1.00 78.50 260 ALA A C 1
ATOM 2028 O O . ALA A 1 260 ? -16.428 10.535 36.438 1.00 78.50 260 ALA A O 1
ATOM 2029 N N . THR A 1 261 ? -16.024 8.758 35.144 1.00 78.50 261 THR A N 1
ATOM 2030 C CA . THR A 1 261 ? -16.312 7.778 36.213 1.00 78.50 261 THR A CA 1
ATOM 2031 C C . THR A 1 261 ? -15.390 7.931 37.428 1.00 78.50 261 THR A C 1
ATOM 2033 O O . THR A 1 261 ? -15.855 7.839 38.562 1.00 78.50 261 THR A O 1
ATOM 2036 N N . ARG A 1 262 ? -14.095 8.224 37.228 1.00 83.06 262 ARG A N 1
ATOM 2037 C CA . ARG A 1 262 ? -13.156 8.523 38.330 1.00 83.06 262 ARG A CA 1
ATOM 2038 C C . ARG A 1 262 ? -13.491 9.827 39.054 1.00 83.06 262 ARG A C 1
ATOM 2040 O O . ARG A 1 262 ? -13.304 9.912 40.263 1.00 83.06 262 ARG A O 1
ATOM 2047 N N . GLN A 1 263 ? -13.943 10.846 38.330 1.00 81.75 263 GLN A N 1
ATOM 2048 C CA . GLN A 1 263 ? -14.343 12.119 38.927 1.00 81.75 263 GLN A CA 1
ATOM 2049 C C . GLN A 1 263 ? -15.586 11.951 39.809 1.00 81.75 263 GLN A C 1
ATOM 2051 O O . GLN A 1 263 ? -15.587 12.410 40.947 1.00 81.75 263 GLN A O 1
ATOM 2056 N N . ILE A 1 264 ? -16.591 11.220 39.321 1.00 77.81 264 ILE A N 1
ATOM 2057 C CA . ILE A 1 264 ? -17.809 10.893 40.074 1.00 77.81 264 ILE A CA 1
ATOM 2058 C C . ILE A 1 264 ? -17.468 10.080 41.329 1.00 77.81 264 ILE A C 1
ATOM 2060 O O . ILE A 1 264 ? -17.956 10.389 42.410 1.00 77.81 264 ILE A O 1
ATOM 2064 N N . GLU A 1 265 ? -16.578 9.090 41.225 1.00 81.88 265 GLU A N 1
ATOM 2065 C CA . GLU A 1 265 ? -16.134 8.304 42.384 1.00 81.88 265 GLU A CA 1
ATOM 2066 C C . GLU A 1 265 ? -15.480 9.170 43.472 1.00 81.88 265 GLU A C 1
ATOM 2068 O O . GLU A 1 265 ? -15.742 8.958 44.654 1.00 81.88 265 GLU A O 1
ATOM 2073 N N . LYS A 1 266 ? -14.681 10.179 43.092 1.00 83.44 266 LYS A N 1
ATOM 2074 C CA . LYS A 1 266 ? -14.112 11.144 44.047 1.00 83.44 266 LYS A CA 1
ATOM 2075 C C . LYS A 1 266 ? -15.190 12.001 44.712 1.00 83.44 266 LYS A C 1
ATOM 2077 O O . LYS A 1 266 ? -15.108 12.237 45.910 1.00 83.44 266 LYS A O 1
ATOM 2082 N N . MET A 1 267 ? -16.201 12.433 43.959 1.00 79.00 267 MET A N 1
ATOM 2083 C CA . MET A 1 267 ? -17.312 13.243 44.481 1.00 79.00 267 MET A CA 1
ATOM 2084 C C . MET A 1 267 ? -18.212 12.462 45.446 1.00 79.00 267 MET A C 1
ATOM 2086 O O . MET A 1 267 ? -18.732 13.034 46.396 1.00 79.00 267 MET A O 1
ATOM 2090 N N . LEU A 1 268 ? -18.336 11.141 45.273 1.00 73.25 268 LEU A N 1
ATOM 2091 C CA . LEU A 1 268 ? -19.032 10.260 46.224 1.00 73.25 268 LEU A CA 1
ATOM 2092 C C . LEU A 1 268 ? -18.320 10.125 47.582 1.00 73.25 268 LEU A C 1
ATOM 2094 O O . LEU A 1 268 ? -18.813 9.409 48.456 1.00 73.25 268 LEU A O 1
ATOM 2098 N N . MET A 1 269 ? -17.144 10.732 47.760 1.00 66.19 269 MET A N 1
ATOM 2099 C CA . MET A 1 269 ? -16.416 10.761 49.034 1.00 66.19 269 MET A CA 1
ATOM 2100 C C . MET A 1 269 ? -16.679 12.045 49.836 1.00 66.19 269 MET A C 1
ATOM 2102 O O . MET A 1 269 ? -16.232 12.126 50.977 1.00 66.19 269 MET A O 1
ATOM 2106 N N . THR A 1 270 ? -17.387 13.031 49.271 1.00 73.38 270 THR A N 1
ATOM 2107 C CA . THR A 1 270 ? -17.621 14.349 49.886 1.00 73.38 270 THR A CA 1
ATOM 2108 C C . THR A 1 270 ? -19.121 14.591 50.125 1.00 73.38 270 THR A C 1
ATOM 2110 O O . THR A 1 270 ? -19.881 14.573 49.153 1.00 73.38 270 THR A O 1
ATOM 2113 N N . PRO A 1 271 ? -19.569 14.820 51.376 1.00 62.56 271 PRO A N 1
ATOM 2114 C CA . PRO A 1 271 ? -20.986 14.991 51.720 1.00 62.56 271 PRO A CA 1
ATOM 2115 C C . PRO A 1 271 ? -21.684 16.191 51.055 1.00 62.56 271 PRO A C 1
ATOM 2117 O O . PRO A 1 271 ? -22.895 16.143 50.849 1.00 62.56 271 PRO A O 1
ATOM 2120 N N . GLU A 1 272 ? -20.957 17.253 50.689 1.00 63.22 272 GLU A N 1
ATOM 2121 C CA . GLU A 1 272 ? -21.560 18.527 50.255 1.00 63.22 272 GLU A CA 1
ATOM 2122 C C . GLU A 1 272 ? -21.912 18.635 48.752 1.00 63.22 272 GLU A C 1
ATOM 2124 O O . GLU A 1 272 ? -22.308 19.700 48.287 1.00 63.22 272 GLU A O 1
ATOM 2129 N N . CYS A 1 273 ? -21.771 17.580 47.943 1.00 60.66 273 CYS A N 1
ATOM 2130 C CA . CYS A 1 273 ? -21.725 17.735 46.478 1.00 60.66 273 CYS A CA 1
ATOM 2131 C C . CYS A 1 273 ? -22.973 17.310 45.682 1.00 60.66 273 CYS A C 1
ATOM 2133 O O . CYS A 1 273 ? -22.837 17.057 44.491 1.00 60.66 273 CYS A O 1
ATOM 2135 N N . GLN A 1 274 ? -24.183 17.251 46.250 1.00 61.44 274 GLN A N 1
ATOM 2136 C CA . GLN A 1 274 ? -25.359 16.697 45.541 1.00 61.44 274 GLN A CA 1
ATOM 2137 C C . GLN A 1 274 ? -25.700 17.370 44.188 1.00 61.44 274 GLN A C 1
ATOM 2139 O O . GLN A 1 274 ? -26.027 16.666 43.231 1.00 61.44 274 GLN A O 1
ATOM 2144 N N . GLU A 1 275 ? -25.577 18.696 44.049 1.00 62.72 275 GLU A N 1
ATOM 2145 C CA . GLU A 1 275 ? -25.866 19.376 42.770 1.00 62.72 275 GLU A CA 1
ATOM 2146 C C . GLU A 1 275 ? -24.762 19.196 41.719 1.00 62.72 275 GLU A C 1
ATOM 2148 O O . GLU A 1 275 ? -25.033 18.841 40.570 1.00 62.72 275 GLU A O 1
ATOM 2153 N N . ILE A 1 276 ? -23.498 19.380 42.116 1.00 63.78 276 ILE A N 1
ATOM 2154 C CA . ILE A 1 276 ? -22.329 19.172 41.242 1.00 63.78 276 ILE A CA 1
ATOM 2155 C C . ILE A 1 276 ? -22.299 17.717 40.748 1.00 63.78 276 ILE A C 1
ATOM 2157 O O . ILE A 1 276 ? -21.939 17.420 39.605 1.00 63.78 276 ILE A O 1
ATOM 2161 N N . PHE A 1 277 ? -22.740 16.810 41.613 1.00 67.88 277 PHE A N 1
ATOM 2162 C CA . PHE A 1 277 ? -22.845 15.395 41.345 1.00 67.88 277 PHE A CA 1
ATOM 2163 C C . PHE A 1 277 ? -23.858 15.073 40.236 1.00 67.88 277 PHE A C 1
ATOM 2165 O O . PHE A 1 277 ? -23.551 14.292 39.330 1.00 67.88 277 PHE A O 1
ATOM 2172 N N . TRP A 1 278 ? -25.033 15.712 40.238 1.00 67.31 278 TRP A N 1
ATOM 2173 C CA . TRP A 1 278 ? -26.034 15.527 39.183 1.00 67.31 278 TRP A CA 1
ATOM 2174 C C . TRP A 1 278 ? -25.515 15.961 37.806 1.00 67.31 278 TRP A C 1
ATOM 2176 O O . TRP A 1 278 ? -25.659 15.221 36.829 1.00 67.31 278 TRP A O 1
ATOM 2186 N N . VAL A 1 279 ? -24.835 17.110 37.732 1.00 70.75 279 VAL A N 1
ATOM 2187 C CA . VAL A 1 279 ? -24.223 17.613 36.489 1.00 70.75 279 VAL A CA 1
ATOM 2188 C C . VAL A 1 279 ? -23.177 16.632 35.951 1.00 70.75 279 VAL A C 1
ATOM 2190 O O . VAL A 1 279 ? -23.192 16.305 34.761 1.00 70.75 279 VAL A O 1
ATOM 2193 N N . ALA A 1 280 ? -22.316 16.093 36.821 1.00 68.81 280 ALA A N 1
ATOM 2194 C CA . ALA A 1 280 ? -21.319 15.096 36.434 1.00 68.81 280 ALA A CA 1
ATOM 2195 C C . ALA A 1 280 ? -21.963 13.809 35.884 1.00 68.81 280 ALA A C 1
ATOM 2197 O O . ALA A 1 280 ? -21.477 13.235 34.907 1.00 68.81 280 ALA A O 1
ATOM 2198 N N . CYS A 1 281 ? -23.090 13.380 36.457 1.00 67.06 281 CYS A N 1
ATOM 2199 C CA . CYS A 1 281 ? -23.828 12.209 35.985 1.00 67.06 281 CYS A CA 1
ATOM 2200 C C . CYS A 1 281 ? -24.479 12.441 34.617 1.00 67.06 281 CYS A C 1
ATOM 2202 O O . CYS A 1 281 ? -24.413 11.571 33.748 1.00 67.06 281 CYS A O 1
ATOM 2204 N N . VAL A 1 282 ? -25.074 13.617 34.393 1.00 72.88 282 VAL A N 1
ATOM 2205 C CA . VAL A 1 282 ? -25.617 13.995 33.078 1.00 72.88 282 VAL A CA 1
ATOM 2206 C C . VAL A 1 282 ? -24.511 14.001 32.020 1.00 72.88 282 VAL A C 1
ATOM 2208 O O . VAL A 1 282 ? -24.703 13.422 30.949 1.00 72.88 282 VAL A O 1
ATOM 2211 N N . GLY A 1 283 ? -23.342 14.563 32.342 1.00 73.38 283 GLY A N 1
ATOM 2212 C CA . GLY A 1 283 ? -22.164 14.525 31.473 1.00 73.38 283 GLY A CA 1
ATOM 2213 C C . GLY A 1 283 ? -21.724 13.095 31.151 1.00 73.38 283 GLY A C 1
ATOM 2214 O O . GLY A 1 283 ? -21.600 12.737 29.982 1.00 73.38 283 GLY A O 1
ATOM 2215 N N . LEU A 1 284 ? -21.602 12.227 32.164 1.00 72.50 284 LEU A N 1
ATOM 2216 C CA . LEU A 1 284 ? -21.263 10.813 31.962 1.00 72.50 284 LEU A CA 1
ATOM 2217 C C . LEU A 1 284 ? -22.247 10.114 31.012 1.00 72.50 284 LEU A C 1
ATOM 2219 O O . LEU A 1 284 ? -21.826 9.338 30.158 1.00 72.50 284 LEU A O 1
ATOM 2223 N N . ARG A 1 285 ? -23.552 10.391 31.128 1.00 72.12 285 ARG A N 1
ATOM 2224 C CA . ARG A 1 285 ? -24.569 9.811 30.237 1.00 72.12 285 ARG A CA 1
ATOM 2225 C C . ARG A 1 285 ? -24.406 10.264 28.791 1.00 72.12 285 ARG A C 1
ATOM 2227 O O . ARG A 1 285 ? -24.617 9.454 27.891 1.00 72.12 285 ARG A O 1
ATOM 2234 N N . GLN A 1 286 ? -24.067 11.531 28.564 1.00 75.06 286 GLN A N 1
ATOM 2235 C CA . GLN A 1 286 ? -23.839 12.064 27.219 1.00 75.06 286 GLN A CA 1
ATOM 2236 C C . GLN A 1 286 ? -22.597 11.437 26.579 1.00 75.06 286 GLN A C 1
ATOM 2238 O O . GLN A 1 286 ? -22.690 10.914 25.472 1.00 75.06 286 GLN A O 1
ATOM 2243 N N . GLU A 1 287 ? -21.482 11.395 27.310 1.00 73.44 287 GLU A N 1
ATOM 2244 C CA . GLU A 1 287 ? -20.235 10.750 26.874 1.00 73.44 287 GLU A CA 1
ATOM 2245 C C . GLU A 1 287 ? -20.451 9.261 26.571 1.00 73.44 287 GLU A C 1
ATOM 2247 O O . GLU A 1 287 ? -19.997 8.731 25.556 1.00 73.44 287 GLU A O 1
ATOM 2252 N N . PHE A 1 288 ? -21.218 8.579 27.424 1.00 70.12 288 PHE A N 1
ATOM 2253 C CA . PHE A 1 288 ? -21.550 7.175 27.229 1.00 70.12 288 PHE A CA 1
ATOM 2254 C C . PHE A 1 288 ? -22.442 6.954 25.999 1.00 70.12 288 PHE A C 1
ATOM 2256 O O . PHE A 1 288 ? -22.214 6.024 25.227 1.00 70.12 288 PHE A O 1
ATOM 2263 N N . LYS A 1 289 ? -23.437 7.822 25.778 1.00 73.81 289 LYS A N 1
ATOM 2264 C CA . LYS A 1 289 ? -24.291 7.777 24.584 1.00 73.81 289 LYS A CA 1
ATOM 2265 C C . LYS A 1 289 ? -23.472 7.979 23.305 1.00 73.81 289 LYS A C 1
ATOM 2267 O O . LYS A 1 289 ? -23.646 7.204 22.368 1.00 73.81 289 LYS A O 1
ATOM 2272 N N . ALA A 1 290 ? -22.561 8.952 23.289 1.00 73.81 290 ALA A N 1
ATOM 2273 C CA . ALA A 1 290 ? -21.674 9.202 22.154 1.00 73.81 290 ALA A CA 1
ATOM 2274 C C . ALA A 1 290 ? -20.802 7.972 21.836 1.00 73.81 290 ALA A C 1
ATOM 2276 O O . ALA A 1 290 ? -20.741 7.528 20.689 1.00 73.81 290 ALA A O 1
ATOM 2277 N N . LEU A 1 291 ? -20.221 7.348 22.865 1.00 68.88 291 LEU A N 1
ATOM 2278 C CA . LEU A 1 291 ? -19.444 6.114 22.728 1.00 68.88 291 LEU A CA 1
ATOM 2279 C C . LEU A 1 291 ? -20.275 4.959 22.132 1.00 68.88 291 LEU A C 1
ATOM 2281 O O . LEU A 1 291 ? -19.804 4.255 21.237 1.00 68.88 291 LEU A O 1
ATOM 2285 N N . VAL A 1 292 ? -21.523 4.777 22.581 1.00 69.06 292 VAL A N 1
ATOM 2286 C CA . VAL A 1 292 ? -22.437 3.757 22.032 1.00 69.06 292 VAL A CA 1
ATOM 2287 C C . VAL A 1 292 ? -22.763 4.035 20.564 1.00 69.06 292 VAL A C 1
ATOM 2289 O O . VAL A 1 292 ? -22.684 3.125 19.735 1.00 69.06 292 VAL A O 1
ATOM 2292 N N . GLU A 1 293 ? -23.106 5.276 20.221 1.00 73.19 293 GLU A N 1
ATOM 2293 C CA . GLU A 1 293 ? -23.404 5.680 18.842 1.00 73.19 293 GLU A CA 1
ATOM 2294 C C . GLU A 1 293 ? -22.207 5.435 17.916 1.00 73.19 293 GLU A C 1
ATOM 2296 O O . GLU A 1 293 ? -22.372 4.918 16.805 1.00 73.19 293 GLU A O 1
ATOM 2301 N N . HIS A 1 294 ? -20.992 5.698 18.400 1.00 71.31 294 HIS A N 1
ATOM 2302 C CA . HIS A 1 294 ? -19.772 5.405 17.663 1.00 71.31 294 HIS A CA 1
ATOM 2303 C C . HIS A 1 294 ? -19.576 3.894 17.448 1.00 71.31 294 HIS A C 1
ATOM 2305 O O . HIS A 1 294 ? -19.342 3.459 16.316 1.00 71.31 294 HIS A O 1
ATOM 2311 N N . CYS A 1 295 ? -19.754 3.060 18.478 1.00 67.12 295 CYS A N 1
ATOM 2312 C CA . CYS A 1 295 ? -19.685 1.602 18.332 1.00 67.12 295 CYS A CA 1
ATOM 2313 C C . CYS A 1 295 ? -20.723 1.058 17.337 1.00 67.12 295 CYS A C 1
ATOM 2315 O O . CYS A 1 295 ? -20.398 0.197 16.514 1.00 67.12 295 CYS A O 1
ATOM 2317 N N . VAL A 1 296 ? -21.950 1.589 17.357 1.00 70.31 296 VAL A N 1
ATOM 2318 C CA . VAL A 1 296 ? -23.000 1.240 16.387 1.00 70.31 296 VAL A CA 1
ATOM 2319 C C . VAL A 1 296 ? -22.606 1.664 14.972 1.00 70.31 296 VAL A C 1
ATOM 2321 O O . VAL A 1 296 ? -22.830 0.912 14.022 1.00 70.31 296 VAL A O 1
ATOM 2324 N N . CYS A 1 297 ? -21.994 2.838 14.807 1.00 74.12 297 CYS A N 1
ATOM 2325 C CA . CYS A 1 297 ? -21.492 3.303 13.517 1.00 74.12 297 CYS A CA 1
ATOM 2326 C C . CYS A 1 297 ? -20.393 2.379 12.966 1.00 74.12 297 CYS A C 1
ATOM 2328 O O . CYS A 1 297 ? -20.403 2.049 11.775 1.00 74.12 297 CYS A O 1
ATOM 2330 N N . ILE A 1 298 ? -19.481 1.909 13.824 1.00 69.06 298 ILE A N 1
ATOM 2331 C CA . ILE A 1 298 ? -18.427 0.955 13.453 1.00 69.06 298 ILE A CA 1
ATOM 2332 C C . ILE A 1 298 ? -19.033 -0.373 12.986 1.00 69.06 298 ILE A C 1
ATOM 2334 O O . ILE A 1 298 ? -18.713 -0.815 11.881 1.00 69.06 298 ILE A O 1
ATOM 2338 N N . ASP A 1 299 ? -19.934 -0.972 13.772 1.00 70.38 299 ASP A N 1
ATOM 2339 C CA . ASP A 1 299 ? -20.592 -2.242 13.423 1.00 70.38 299 ASP A CA 1
ATOM 2340 C C . ASP A 1 299 ? -21.405 -2.111 12.125 1.00 70.38 299 ASP A C 1
ATOM 2342 O O . ASP A 1 299 ? -21.252 -2.905 11.196 1.00 70.38 299 ASP A O 1
ATOM 2346 N N . ARG A 1 300 ? -22.199 -1.039 11.990 1.00 75.44 300 ARG A N 1
ATOM 2347 C CA . ARG A 1 300 ? -22.964 -0.758 10.766 1.00 75.44 300 ARG A CA 1
ATOM 2348 C C . ARG A 1 300 ? -22.051 -0.601 9.554 1.00 75.44 300 ARG A C 1
ATOM 2350 O O . ARG A 1 300 ? -22.351 -1.149 8.501 1.00 75.44 300 ARG A O 1
ATOM 2357 N N . SER A 1 301 ? -20.945 0.125 9.687 1.00 70.75 301 SER A N 1
ATOM 2358 C CA . SER A 1 301 ? -19.998 0.328 8.586 1.00 70.75 301 SER A CA 1
ATOM 2359 C C . SER A 1 301 ? -19.330 -0.979 8.161 1.00 70.75 301 SER A C 1
ATOM 2361 O O . SER A 1 301 ? -19.242 -1.248 6.965 1.00 70.75 301 SER A O 1
ATOM 2363 N N . ALA A 1 302 ? -18.917 -1.814 9.119 1.00 71.56 302 ALA A N 1
ATOM 2364 C CA . ALA A 1 302 ? -18.346 -3.132 8.844 1.00 71.56 302 ALA A CA 1
ATOM 2365 C C . ALA A 1 302 ? -19.358 -4.041 8.126 1.00 71.56 302 ALA A C 1
ATOM 2367 O O . ALA A 1 302 ? -19.040 -4.647 7.103 1.00 71.56 302 ALA A O 1
ATOM 2368 N N . ARG A 1 303 ? -20.611 -4.075 8.597 1.00 75.44 303 ARG A N 1
ATOM 2369 C CA . ARG A 1 303 ? -21.695 -4.829 7.947 1.00 75.44 303 ARG A CA 1
ATOM 2370 C C . ARG A 1 303 ? -22.028 -4.289 6.562 1.00 75.44 303 ARG A C 1
ATOM 2372 O O . ARG A 1 303 ? -22.237 -5.076 5.643 1.00 75.44 303 ARG A O 1
ATOM 2379 N N . ASN A 1 304 ? -22.052 -2.971 6.381 1.00 74.50 304 ASN A N 1
ATOM 2380 C CA . ASN A 1 304 ? -22.267 -2.342 5.079 1.00 74.50 304 ASN A CA 1
ATOM 2381 C C . ASN A 1 304 ? -21.143 -2.695 4.103 1.00 74.50 304 ASN A C 1
ATOM 2383 O O . ASN A 1 304 ? -21.423 -3.019 2.955 1.00 74.50 304 ASN A O 1
ATOM 2387 N N . PHE A 1 305 ? -19.885 -2.697 4.544 1.00 72.38 305 PHE A N 1
ATOM 2388 C CA . PHE A 1 305 ? -18.762 -3.119 3.709 1.00 72.38 305 PHE A CA 1
ATOM 2389 C C . PHE A 1 305 ? -18.908 -4.577 3.244 1.00 72.38 305 PHE A C 1
ATOM 2391 O O . PHE A 1 305 ? -18.730 -4.864 2.064 1.00 72.38 305 PHE A O 1
ATOM 2398 N N . LEU A 1 306 ? -19.306 -5.489 4.138 1.00 73.44 306 LEU A N 1
ATOM 2399 C CA . LEU A 1 306 ? -19.506 -6.902 3.792 1.00 73.44 306 LEU A CA 1
ATOM 2400 C C . LEU A 1 306 ? -20.757 -7.157 2.937 1.00 73.44 306 LEU A C 1
ATOM 2402 O O . LEU A 1 306 ? -20.731 -8.021 2.067 1.00 73.44 306 LEU A O 1
ATOM 2406 N N . SER A 1 307 ? -21.848 -6.427 3.183 1.00 69.62 307 SER A N 1
ATOM 2407 C CA . SER A 1 307 ? -23.128 -6.594 2.472 1.00 69.62 307 SER A CA 1
ATOM 2408 C C . SER A 1 307 ? -23.186 -5.861 1.135 1.00 69.62 307 SER A C 1
ATOM 2410 O O . SER A 1 307 ? -23.897 -6.295 0.233 1.00 69.62 307 SER A O 1
ATOM 2412 N N . SER A 1 308 ? -22.412 -4.787 0.960 1.00 60.84 308 SER A N 1
ATOM 2413 C CA . SER A 1 308 ? -22.305 -4.050 -0.308 1.00 60.84 308 SER A CA 1
ATOM 2414 C C . SER A 1 308 ? -21.472 -4.775 -1.371 1.00 60.84 308 SER A C 1
ATOM 2416 O O . SER A 1 308 ? -21.029 -4.146 -2.337 1.00 60.84 308 SER A O 1
ATOM 2418 N N . ASP A 1 309 ? -21.277 -6.090 -1.213 1.00 52.53 309 ASP A N 1
ATOM 2419 C CA . ASP A 1 309 ? -20.360 -6.900 -2.000 1.00 52.53 309 ASP A CA 1
ATOM 2420 C C . ASP A 1 309 ? -20.543 -6.626 -3.509 1.00 52.53 309 ASP A C 1
ATOM 2422 O O . ASP A 1 309 ? -21.571 -6.893 -4.132 1.00 52.53 309 ASP A O 1
ATOM 2426 N N . TRP A 1 310 ? -19.497 -6.034 -4.092 1.00 50.44 310 TRP A N 1
ATOM 2427 C CA . TRP A 1 310 ? -19.210 -5.892 -5.522 1.00 50.44 310 TRP A CA 1
ATOM 2428 C C . TRP A 1 310 ? -20.133 -5.098 -6.474 1.00 50.44 310 TRP A C 1
ATOM 2430 O O . TRP A 1 310 ? -19.662 -4.780 -7.573 1.00 50.44 310 TRP A O 1
ATOM 2440 N N . ALA A 1 311 ? -21.389 -4.777 -6.155 1.00 40.88 311 ALA A N 1
ATOM 2441 C CA . ALA A 1 311 ? -22.337 -4.261 -7.161 1.00 40.88 311 ALA A CA 1
ATOM 2442 C C . ALA A 1 311 ? -21.939 -2.908 -7.799 1.00 40.88 311 ALA A C 1
ATOM 2444 O O . ALA A 1 311 ? -22.279 -2.649 -8.955 1.00 40.88 311 ALA A O 1
ATOM 2445 N N . ARG A 1 312 ? -21.164 -2.064 -7.101 1.00 48.03 312 ARG A N 1
ATOM 2446 C CA . ARG A 1 312 ? -20.746 -0.740 -7.610 1.00 48.03 312 ARG A CA 1
ATOM 2447 C C . ARG A 1 312 ? -19.485 -0.733 -8.480 1.00 48.03 312 ARG A C 1
ATOM 2449 O O . ARG A 1 312 ? -19.265 0.237 -9.192 1.00 48.03 312 ARG A O 1
ATOM 2456 N N . ASN A 1 313 ? -18.692 -1.807 -8.517 1.00 56.69 313 ASN A N 1
ATOM 2457 C CA . ASN A 1 313 ? -17.408 -1.820 -9.239 1.00 56.69 313 ASN A CA 1
ATOM 2458 C C . ASN A 1 313 ? -17.464 -2.516 -10.608 1.00 56.69 313 ASN A C 1
ATOM 2460 O O . ASN A 1 313 ? -16.517 -3.183 -11.016 1.00 56.69 313 ASN A O 1
ATOM 2464 N N . ARG A 1 314 ? -18.571 -2.360 -11.348 1.00 52.31 314 ARG A N 1
ATOM 2465 C CA . ARG A 1 314 ? -18.733 -2.905 -12.713 1.00 52.31 314 ARG A CA 1
ATOM 2466 C C . ARG A 1 314 ? -17.612 -2.467 -13.664 1.00 52.31 314 ARG A C 1
ATOM 2468 O O . ARG A 1 314 ? -17.141 -3.293 -14.437 1.00 52.31 314 ARG A O 1
ATOM 2475 N N . ALA A 1 315 ? -17.156 -1.217 -13.561 1.00 50.91 315 ALA A N 1
ATOM 2476 C CA . ALA A 1 315 ? -16.044 -0.687 -14.352 1.00 50.91 315 ALA A CA 1
ATOM 2477 C C . ALA A 1 315 ? -14.717 -1.392 -14.017 1.00 50.91 315 ALA A C 1
ATOM 2479 O O . ALA A 1 315 ? -14.072 -1.931 -14.911 1.00 50.91 315 ALA A O 1
ATOM 2480 N N . LYS A 1 316 ? -14.389 -1.540 -12.724 1.00 54.22 316 LYS A N 1
ATOM 2481 C CA . LYS A 1 316 ? -13.187 -2.268 -12.277 1.00 54.22 316 LYS A CA 1
ATOM 2482 C C . LYS A 1 316 ? -13.260 -3.769 -12.619 1.00 54.22 316 LYS A C 1
ATOM 2484 O O . LYS A 1 316 ? -12.242 -4.360 -12.962 1.00 54.22 316 LYS A O 1
ATOM 2489 N N . ARG A 1 317 ? -14.457 -4.391 -12.626 1.00 56.28 317 ARG A N 1
ATOM 2490 C CA . ARG A 1 317 ? -14.661 -5.765 -13.148 1.00 56.28 317 ARG A CA 1
ATOM 2491 C C . ARG A 1 317 ? -14.374 -5.862 -14.650 1.00 56.28 317 ARG A C 1
ATOM 2493 O O . ARG A 1 317 ? -13.878 -6.888 -15.102 1.00 56.28 317 ARG A O 1
ATOM 2500 N N . ARG A 1 318 ? -14.753 -4.838 -15.420 1.00 55.28 318 ARG A N 1
ATOM 2501 C CA . ARG A 1 318 ? -14.605 -4.798 -16.880 1.00 55.28 318 ARG A CA 1
ATOM 2502 C C . ARG A 1 318 ? -13.136 -4.635 -17.269 1.00 55.28 318 ARG A C 1
ATOM 2504 O O . ARG A 1 318 ? -12.643 -5.482 -18.001 1.00 55.28 318 ARG A O 1
ATOM 2511 N N . ALA A 1 319 ? -12.428 -3.693 -16.644 1.00 52.12 319 ALA A N 1
ATOM 2512 C CA . ALA A 1 319 ? -10.974 -3.549 -16.746 1.00 52.12 319 ALA A CA 1
ATOM 2513 C C . ALA A 1 319 ? -10.231 -4.836 -16.336 1.00 52.12 319 ALA A C 1
ATOM 2515 O O . ALA A 1 319 ? -9.280 -5.265 -16.986 1.00 52.12 319 ALA A O 1
ATOM 2516 N N . PHE A 1 320 ? -10.720 -5.514 -15.291 1.00 50.56 320 PHE A N 1
ATOM 2517 C CA . PHE A 1 320 ? -10.202 -6.810 -14.853 1.00 50.56 320 PHE A CA 1
ATOM 2518 C C . PHE A 1 320 ? -10.410 -7.922 -15.897 1.00 50.56 320 PHE A C 1
ATOM 2520 O O . PHE A 1 320 ? -9.507 -8.722 -16.134 1.00 50.56 320 PHE A O 1
ATOM 2527 N N . LYS A 1 321 ? -11.585 -7.972 -16.536 1.00 55.66 321 LYS A N 1
ATOM 2528 C CA . LYS A 1 321 ? -11.887 -8.937 -17.601 1.00 55.66 321 LYS A CA 1
ATOM 2529 C C . LYS A 1 321 ? -11.044 -8.651 -18.847 1.00 55.66 321 LYS A C 1
ATOM 2531 O O . LYS A 1 321 ? -10.488 -9.583 -19.405 1.00 55.66 321 LYS A O 1
ATOM 2536 N N . GLU A 1 322 ? -10.870 -7.381 -19.206 1.00 53.84 322 GLU A N 1
ATOM 2537 C CA . GLU A 1 322 ? -10.050 -6.932 -20.340 1.00 53.84 322 GLU A CA 1
ATOM 2538 C C . GLU A 1 322 ? -8.556 -7.263 -20.166 1.00 53.84 322 GLU A C 1
ATOM 2540 O O . GLU A 1 322 ? -7.916 -7.706 -21.120 1.00 53.84 322 GLU A O 1
ATOM 2545 N N . LEU A 1 323 ? -8.016 -7.157 -18.943 1.00 47.09 323 LEU A N 1
ATOM 2546 C CA . LEU A 1 323 ? -6.654 -7.606 -18.608 1.00 47.09 323 LEU A CA 1
ATOM 2547 C C . LEU A 1 323 ? -6.464 -9.126 -18.701 1.00 47.09 323 LEU A C 1
ATOM 2549 O O . LEU A 1 323 ? -5.359 -9.583 -18.981 1.00 47.09 323 LEU A O 1
ATOM 2553 N N . GLN A 1 324 ? -7.517 -9.910 -18.454 1.00 46.28 324 GLN A N 1
ATOM 2554 C CA . GLN A 1 324 ? -7.482 -11.369 -18.599 1.00 46.28 324 GLN A CA 1
ATOM 2555 C C . GLN A 1 324 ? -7.712 -11.837 -20.043 1.00 46.28 324 GLN A C 1
ATOM 2557 O O . GLN A 1 324 ? -7.289 -12.939 -20.383 1.00 46.28 324 GLN A O 1
ATOM 2562 N N . THR A 1 325 ? -8.396 -11.040 -20.874 1.00 44.00 325 THR A N 1
ATOM 2563 C CA . THR A 1 325 ? -8.766 -11.411 -22.252 1.00 44.00 325 THR A CA 1
ATOM 2564 C C . THR A 1 325 ? -7.837 -10.857 -23.330 1.00 44.00 325 THR A C 1
ATOM 2566 O O . THR A 1 325 ? -7.871 -11.363 -24.447 1.00 44.00 325 THR A O 1
ATOM 2569 N N . ARG A 1 326 ? -6.997 -9.849 -23.043 1.00 45.19 326 ARG A N 1
ATOM 2570 C CA . ARG A 1 326 ? -5.808 -9.588 -23.879 1.00 45.19 326 ARG A CA 1
ATOM 2571 C C . ARG A 1 326 ? -4.895 -10.820 -23.794 1.00 45.19 326 ARG A C 1
ATOM 2573 O O . ARG A 1 326 ? -4.889 -11.431 -22.728 1.00 45.19 326 ARG A O 1
ATOM 2580 N N . PRO A 1 327 ? -4.188 -11.234 -24.864 1.00 40.25 327 PRO A N 1
ATOM 2581 C CA . PRO A 1 327 ? -3.542 -12.547 -24.974 1.00 40.25 327 PRO A CA 1
ATOM 2582 C C . PRO A 1 327 ? -2.385 -12.703 -23.970 1.00 40.25 327 PRO A C 1
ATOM 2584 O O . PRO A 1 327 ? -1.210 -12.603 -24.282 1.00 40.25 327 PRO A O 1
ATOM 2587 N N . VAL A 1 328 ? -2.747 -12.938 -22.714 1.00 37.34 328 VAL A N 1
ATOM 2588 C CA . VAL A 1 328 ? -1.891 -13.320 -21.587 1.00 37.34 328 VAL A CA 1
ATOM 2589 C C . VAL A 1 328 ? -1.914 -14.847 -21.433 1.00 37.34 328 VAL A C 1
ATOM 2591 O O . VAL A 1 328 ? -1.090 -15.423 -20.724 1.00 37.34 328 VAL A O 1
ATOM 2594 N N . VAL A 1 329 ? -2.820 -15.522 -22.151 1.00 32.75 329 VAL A N 1
ATOM 2595 C CA . VAL A 1 329 ? -2.952 -16.980 -22.152 1.00 32.75 329 VAL A CA 1
ATOM 2596 C C . VAL A 1 329 ? -1.716 -17.654 -22.756 1.00 32.75 329 VAL A C 1
ATOM 2598 O O . VAL A 1 329 ? -1.340 -18.704 -22.257 1.00 32.75 329 VAL A O 1
ATOM 2601 N N . GLU A 1 330 ? -1.004 -17.034 -23.704 1.00 36.16 330 GLU A N 1
ATOM 2602 C CA . GLU A 1 330 ? 0.197 -17.647 -24.302 1.00 36.16 330 GLU A CA 1
ATOM 2603 C C . GLU A 1 330 ? 1.452 -17.532 -23.415 1.00 36.16 330 GLU A C 1
ATOM 2605 O O . GLU A 1 330 ? 2.249 -18.469 -23.347 1.00 36.16 330 GLU A O 1
ATOM 2610 N N . ILE A 1 331 ? 1.594 -16.452 -22.635 1.00 36.41 331 ILE A N 1
ATOM 2611 C CA . ILE A 1 331 ? 2.779 -16.227 -21.784 1.00 36.41 331 ILE A CA 1
ATOM 2612 C C . ILE A 1 331 ? 2.710 -17.053 -20.486 1.00 36.41 331 ILE A C 1
ATOM 2614 O O . ILE A 1 331 ? 3.727 -17.571 -20.024 1.00 36.41 331 ILE A O 1
ATOM 2618 N N . VAL A 1 332 ? 1.515 -17.263 -19.917 1.00 32.28 332 VAL A N 1
ATOM 2619 C CA . VAL A 1 332 ? 1.356 -18.088 -18.700 1.00 32.28 332 VAL A CA 1
ATOM 2620 C C . VAL A 1 332 ? 1.495 -19.587 -19.005 1.00 32.28 332 VAL A C 1
ATOM 2622 O O . VAL A 1 332 ? 2.007 -20.331 -18.169 1.00 32.28 332 VAL A O 1
ATOM 2625 N N . THR A 1 333 ? 1.136 -20.043 -20.211 1.00 35.62 333 THR A N 1
ATOM 2626 C CA . THR A 1 333 ? 1.401 -21.430 -20.637 1.00 35.62 333 THR A CA 1
ATOM 2627 C C . THR A 1 333 ? 2.845 -21.676 -21.082 1.00 35.62 333 THR A C 1
ATOM 2629 O O . THR A 1 333 ? 3.292 -22.820 -21.035 1.00 35.62 333 THR A O 1
ATOM 2632 N N . GLY A 1 334 ? 3.588 -20.634 -21.475 1.00 33.09 334 GLY A N 1
ATOM 2633 C CA . GLY A 1 334 ? 5.002 -20.744 -21.855 1.00 33.09 334 GLY A CA 1
ATOM 2634 C C . GLY A 1 334 ? 5.939 -20.947 -20.660 1.00 33.09 334 GLY A C 1
ATOM 2635 O O . GLY A 1 334 ? 6.801 -21.820 -20.697 1.00 33.09 334 GLY A O 1
ATOM 2636 N N . VAL A 1 335 ? 5.721 -20.214 -19.562 1.00 32.03 335 VAL A N 1
ATOM 2637 C CA . VAL A 1 335 ? 6.582 -20.281 -18.362 1.00 32.03 335 VAL A CA 1
ATOM 2638 C C . VAL A 1 335 ? 6.341 -21.554 -17.535 1.00 32.03 335 VAL A C 1
ATOM 2640 O O . VAL A 1 335 ? 7.260 -22.065 -16.910 1.00 32.03 335 VAL A O 1
ATOM 2643 N N . LEU A 1 336 ? 5.140 -22.142 -17.581 1.00 29.88 336 LEU A N 1
ATOM 2644 C CA . LEU A 1 336 ? 4.860 -23.412 -16.889 1.00 29.88 336 LEU A CA 1
ATOM 2645 C C . LEU A 1 336 ? 5.300 -24.663 -17.673 1.00 29.88 336 LEU A C 1
ATOM 2647 O O . LEU A 1 336 ? 5.265 -25.761 -17.121 1.00 29.88 336 LEU A O 1
ATOM 2651 N N . ARG A 1 337 ? 5.729 -24.524 -18.937 1.00 32.97 337 ARG A N 1
ATOM 2652 C CA . ARG A 1 337 ? 6.255 -25.641 -19.743 1.00 32.97 337 ARG A CA 1
ATOM 2653 C C . ARG A 1 337 ? 7.781 -25.772 -19.694 1.00 32.97 337 ARG A C 1
ATOM 2655 O O . ARG A 1 337 ? 8.272 -26.865 -19.956 1.00 32.97 337 ARG A O 1
ATOM 2662 N N . SER A 1 338 ? 8.532 -24.730 -19.317 1.00 31.56 338 SER A N 1
ATOM 2663 C CA . SER A 1 338 ? 10.000 -24.831 -19.207 1.00 31.56 338 SER A CA 1
ATOM 2664 C C . SER A 1 338 ? 10.474 -25.577 -17.956 1.00 31.56 338 SER A C 1
ATOM 2666 O O . SER A 1 338 ? 11.553 -26.163 -17.981 1.00 31.56 338 SER A O 1
ATOM 2668 N N . ASP A 1 339 ? 9.654 -25.631 -16.903 1.00 32.38 339 ASP A N 1
ATOM 2669 C CA . ASP A 1 339 ? 10.006 -26.301 -15.641 1.00 32.38 339 ASP A CA 1
ATOM 2670 C C . ASP A 1 339 ? 9.541 -27.768 -15.573 1.00 32.38 339 ASP A C 1
ATOM 2672 O O . ASP A 1 339 ? 9.877 -28.478 -14.630 1.00 32.38 339 ASP A O 1
ATOM 2676 N N . TYR A 1 340 ? 8.820 -28.261 -16.590 1.00 29.59 340 TYR A N 1
ATOM 2677 C CA . TYR A 1 340 ? 8.355 -29.657 -16.661 1.00 29.59 340 TYR A CA 1
ATOM 2678 C C . TYR A 1 340 ? 9.236 -30.573 -17.537 1.00 29.59 340 TYR A C 1
ATOM 2680 O O . TYR A 1 340 ? 8.966 -31.766 -17.633 1.00 29.59 340 TYR A O 1
ATOM 2688 N N . HIS A 1 341 ? 10.305 -30.043 -18.148 1.00 31.84 341 HIS A N 1
ATOM 2689 C CA . HIS A 1 341 ? 11.271 -30.811 -18.956 1.00 31.84 341 HIS A CA 1
ATOM 2690 C C . HIS A 1 341 ? 12.702 -30.826 -18.384 1.00 31.84 341 HIS A C 1
ATOM 2692 O O . HIS A 1 341 ? 13.646 -31.200 -19.078 1.00 31.84 341 HIS A O 1
ATOM 2698 N N . ARG A 1 342 ? 12.880 -30.455 -17.110 1.00 37.53 342 ARG A N 1
ATOM 2699 C CA . ARG A 1 342 ? 14.133 -30.658 -16.357 1.00 37.53 342 ARG A CA 1
ATOM 2700 C C . ARG A 1 342 ? 13.890 -31.416 -15.047 1.00 37.53 342 ARG A C 1
ATOM 2702 O O . ARG A 1 342 ? 14.245 -30.936 -13.973 1.00 37.53 342 ARG A O 1
ATOM 2709 N N . ALA A 1 343 ? 13.285 -32.593 -15.163 1.00 36.19 343 ALA A N 1
ATOM 2710 C CA . ALA A 1 343 ? 13.324 -33.657 -14.165 1.00 36.19 343 ALA A CA 1
ATOM 2711 C C . ALA A 1 343 ? 13.636 -34.974 -14.876 1.00 36.19 343 ALA A C 1
ATOM 2713 O O . ALA A 1 343 ? 13.023 -35.197 -15.948 1.00 36.19 343 ALA A O 1
#

Secondary structure (DSSP, 8-state):
--HHHHHHHHHHHHHHH-HHHHHHS-HHHHHHHHHHHHHHHHHHHHHHTHHHHHHH-GGGHHHHHHHHHHHHHHHHHHHHHHHHHTT----TTSSHHHHHHHHHHHHHHS-TTT-EEEETTEEEEEEEEE-GGG--SSEEEEEEEESS--EEEEEEHHHHHHHHHHHHHHHHHHHHHHHHHHHHHHHHHHHHTTHHHHIIIIIHHHHHHHHHHHT-GGGHHHHHHHHHHHHHHHHHHHHHHHHH-TTTS-HHHHHHHHHHHHHHHHHTT-TT-HHHHHHHHHHHHHHHHHHHHHHHHHHHHHHHHHHT-STT-HHHHHHHHHHHHSS-HHHHHHHHHHSSS--

Organism: NCBI:txid2732508

pLDDT: mean 77.81, std 16.43, range [29.59, 98.31]